Protein AF-A0A5T1TDL4-F1 (afdb_monomer)

Structure (mmCIF, N/CA/C/O backbone):
data_AF-A0A5T1TDL4-F1
#
_entry.id   AF-A0A5T1TDL4-F1
#
loop_
_atom_site.group_PDB
_atom_site.id
_atom_site.type_symbol
_atom_site.label_atom_id
_atom_site.label_alt_id
_atom_site.label_comp_id
_atom_site.label_asym_id
_atom_site.label_entity_id
_atom_site.label_seq_id
_atom_site.pdbx_PDB_ins_code
_atom_site.Cartn_x
_atom_site.Cartn_y
_atom_site.Cartn_z
_atom_site.occupancy
_atom_site.B_iso_or_equiv
_atom_site.auth_seq_id
_atom_site.auth_comp_id
_atom_site.auth_asym_id
_atom_site.auth_atom_id
_atom_site.pdbx_PDB_model_num
ATOM 1 N N . MET A 1 1 ? 60.113 13.006 71.904 1.00 39.12 1 MET A N 1
ATOM 2 C CA . MET A 1 1 ? 59.910 12.171 70.702 1.00 39.12 1 MET A CA 1
ATOM 3 C C . MET A 1 1 ? 58.766 12.810 69.917 1.00 39.12 1 MET A C 1
ATOM 5 O O . MET A 1 1 ? 57.609 12.575 70.233 1.00 39.12 1 MET A O 1
ATOM 9 N N . GLU A 1 2 ? 59.079 13.757 69.028 1.00 38.00 2 GLU A N 1
ATOM 10 C CA . GLU A 1 2 ? 58.080 14.480 68.223 1.00 38.00 2 GLU A CA 1
ATOM 11 C C . GLU A 1 2 ? 57.658 13.639 67.011 1.00 38.00 2 GLU A C 1
ATOM 13 O O . GLU A 1 2 ? 58.503 13.152 66.262 1.00 38.00 2 GLU A O 1
ATOM 18 N N . PHE A 1 3 ? 56.349 13.482 66.802 1.00 41.34 3 PHE A N 1
ATOM 19 C CA . PHE A 1 3 ? 55.787 12.815 65.627 1.00 41.34 3 PHE A CA 1
ATOM 20 C C . PHE A 1 3 ? 55.431 13.848 64.547 1.00 41.34 3 PHE A C 1
ATOM 22 O O . PHE A 1 3 ? 54.505 14.645 64.703 1.00 41.34 3 PHE A O 1
ATOM 29 N N . SER A 1 4 ? 56.165 13.815 63.432 1.00 41.09 4 SER A N 1
ATOM 30 C CA . SER A 1 4 ? 55.949 14.670 62.258 1.00 41.09 4 SER A CA 1
ATOM 31 C C . SER A 1 4 ? 54.692 14.256 61.475 1.00 41.09 4 SER A C 1
ATOM 33 O O . SER A 1 4 ? 54.549 13.107 61.051 1.00 41.09 4 SER A O 1
ATOM 35 N N . LYS A 1 5 ? 53.763 15.201 61.274 1.00 50.50 5 LYS A N 1
ATOM 36 C CA . LYS A 1 5 ? 52.509 15.011 60.524 1.00 50.50 5 LYS A CA 1
ATOM 37 C C . LYS A 1 5 ? 52.767 15.066 59.010 1.00 50.50 5 LYS A C 1
ATOM 39 O O . LYS A 1 5 ? 53.050 16.133 58.469 1.00 50.50 5 LYS A O 1
ATOM 44 N N . LYS A 1 6 ? 52.594 13.947 58.295 1.00 53.59 6 LYS A N 1
ATOM 45 C CA . LYS A 1 6 ? 52.571 13.926 56.817 1.00 53.59 6 LYS A CA 1
ATOM 46 C C . LYS A 1 6 ? 51.264 14.540 56.292 1.00 53.59 6 LYS A C 1
ATOM 48 O O . LYS A 1 6 ? 50.182 14.028 56.567 1.00 53.59 6 LYS A O 1
ATOM 53 N N . LYS A 1 7 ? 51.363 15.631 55.522 1.00 51.38 7 LYS A N 1
ATOM 54 C CA . LYS A 1 7 ? 50.242 16.228 54.770 1.00 51.38 7 LYS A CA 1
ATOM 55 C C . LYS A 1 7 ? 49.871 15.326 53.587 1.00 51.38 7 LYS A C 1
ATOM 57 O O . LYS A 1 7 ? 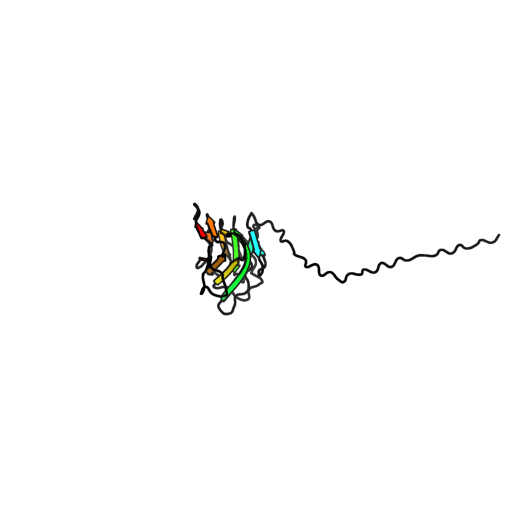50.723 15.017 52.761 1.00 51.38 7 LYS A O 1
ATOM 62 N N . ILE A 1 8 ? 48.600 14.938 53.497 1.00 54.59 8 ILE A N 1
ATOM 63 C CA . ILE A 1 8 ? 48.038 14.191 52.366 1.00 54.59 8 ILE A CA 1
ATOM 64 C C . ILE A 1 8 ? 47.410 15.211 51.412 1.00 54.59 8 ILE A C 1
ATOM 66 O O . ILE A 1 8 ? 46.411 15.841 51.752 1.00 54.59 8 ILE A O 1
ATOM 70 N N . VAL A 1 9 ? 48.005 15.399 50.234 1.00 50.97 9 VAL A N 1
ATOM 71 C CA . VAL A 1 9 ? 47.436 16.225 49.158 1.00 50.97 9 VAL A CA 1
ATOM 72 C C . VAL A 1 9 ? 46.495 15.343 48.337 1.00 50.97 9 VAL A C 1
ATOM 74 O O . VAL A 1 9 ? 46.902 14.284 47.865 1.00 50.97 9 VAL A O 1
ATOM 77 N N . ARG A 1 10 ? 45.230 15.748 48.189 1.00 49.94 10 ARG A N 1
ATOM 78 C CA . ARG A 1 10 ? 44.247 15.069 47.330 1.00 49.94 10 ARG A CA 1
ATOM 79 C C . ARG A 1 10 ? 44.190 15.774 45.976 1.00 49.94 10 ARG A C 1
ATOM 81 O O . ARG A 1 10 ? 43.941 16.974 45.929 1.00 49.94 10 ARG A O 1
ATOM 88 N N . LEU A 1 11 ? 44.414 15.021 44.901 1.00 34.38 11 LEU A N 1
ATOM 89 C CA . LEU A 1 11 ? 44.316 15.482 43.517 1.00 34.38 11 LEU A CA 1
ATOM 90 C C . LEU A 1 11 ? 42.925 15.109 42.975 1.00 34.38 11 LEU A C 1
ATOM 92 O O . LEU A 1 11 ? 42.617 13.928 42.844 1.00 34.38 11 LEU A O 1
ATOM 96 N N . SER A 1 12 ? 42.064 16.093 42.712 1.00 53.84 12 SER A N 1
ATOM 97 C CA . SER A 1 12 ? 40.741 15.874 42.107 1.00 53.84 12 SER A CA 1
ATOM 98 C C . SER A 1 12 ? 40.809 16.045 40.588 1.00 53.84 12 SER A C 1
ATOM 100 O O . SER A 1 12 ? 41.208 17.105 40.106 1.00 53.84 12 SER A O 1
ATOM 102 N N . LEU A 1 13 ? 40.393 15.018 39.843 1.00 37.47 13 LEU A N 1
ATOM 103 C CA . LEU A 1 13 ? 40.289 15.027 38.384 1.00 37.47 13 LEU A CA 1
ATOM 104 C C . LEU A 1 13 ? 38.873 15.487 37.990 1.00 37.47 13 LEU A C 1
ATOM 106 O O . LEU A 1 13 ? 37.913 14.739 38.153 1.00 37.47 13 LEU A O 1
ATOM 110 N N . ASN A 1 14 ? 38.728 16.726 37.514 1.00 47.31 14 ASN A N 1
ATOM 111 C CA . ASN A 1 14 ? 37.460 17.223 36.974 1.00 47.31 14 ASN A CA 1
ATOM 112 C C . ASN A 1 14 ? 37.343 16.797 35.507 1.00 47.31 14 ASN A C 1
ATOM 114 O O . ASN A 1 14 ? 38.083 17.296 34.661 1.00 47.31 14 ASN A O 1
ATOM 118 N N . LEU A 1 15 ? 36.433 15.869 35.207 1.00 39.09 15 LEU A N 1
ATOM 119 C CA . LEU A 1 15 ? 36.143 15.437 33.842 1.00 39.09 15 LEU A CA 1
ATOM 120 C C . LEU A 1 15 ? 34.950 16.235 33.301 1.00 39.09 15 LEU A C 1
ATOM 122 O O . LEU A 1 15 ? 33.794 15.889 33.536 1.00 39.09 15 LEU A O 1
ATOM 126 N N . THR A 1 16 ? 35.230 17.333 32.605 1.00 54.41 16 THR A N 1
ATOM 127 C CA . THR A 1 16 ? 34.202 18.157 31.959 1.00 54.41 16 THR A CA 1
ATOM 128 C C . THR A 1 16 ? 33.802 17.515 30.628 1.00 54.41 16 THR A C 1
ATOM 130 O O . THR A 1 16 ? 34.610 17.426 29.706 1.00 54.41 16 THR A O 1
ATOM 133 N N . LEU A 1 17 ? 32.557 17.044 30.526 1.00 44.81 17 LEU A N 1
ATOM 134 C CA . LEU A 1 17 ? 32.010 16.420 29.320 1.00 44.81 17 LEU A CA 1
ATOM 135 C C . LEU A 1 17 ? 31.689 17.495 28.265 1.00 44.81 17 LEU A C 1
ATOM 137 O O . LEU A 1 17 ? 30.651 18.151 28.323 1.00 44.81 17 LEU A O 1
ATOM 141 N N . LEU A 1 18 ? 32.589 17.686 27.299 1.00 48.72 18 LEU A N 1
ATOM 142 C CA . LEU A 1 18 ? 32.417 18.618 26.179 1.00 48.72 18 LEU A CA 1
ATOM 143 C C . LEU A 1 18 ? 31.560 17.964 25.073 1.00 48.72 18 LEU A C 1
ATOM 145 O O . LEU A 1 18 ? 32.066 17.484 24.065 1.00 48.72 18 LEU A O 1
ATOM 149 N N . GLY A 1 19 ? 30.249 17.876 25.309 1.00 55.91 19 GLY A N 1
ATOM 150 C CA . GLY A 1 19 ? 29.278 17.191 24.443 1.00 55.91 19 GLY A CA 1
ATOM 151 C C . GLY A 1 19 ? 28.555 18.085 23.431 1.00 55.91 19 GLY A C 1
ATOM 152 O O . GLY A 1 19 ? 27.347 17.950 23.266 1.00 55.91 19 GLY A O 1
ATOM 153 N N . ALA A 1 20 ? 29.247 19.013 22.773 1.00 60.12 20 ALA A N 1
ATOM 154 C CA . ALA A 1 20 ? 28.643 19.862 21.747 1.00 60.12 20 ALA A CA 1
ATOM 155 C C . ALA A 1 20 ? 29.599 19.998 20.560 1.00 60.12 20 ALA A C 1
ATOM 157 O O . ALA A 1 20 ? 30.646 20.610 20.733 1.00 60.12 20 ALA A O 1
ATOM 158 N N . LEU A 1 21 ? 29.239 19.409 19.406 1.00 45.53 21 LEU A N 1
ATOM 159 C CA . LEU A 1 21 ? 29.622 19.784 18.019 1.00 45.53 21 LEU A CA 1
ATOM 160 C C . LEU A 1 21 ? 29.623 18.619 17.007 1.00 45.53 21 LEU A C 1
ATOM 162 O O . LEU A 1 21 ? 30.264 18.699 15.966 1.00 45.53 21 LEU A O 1
ATOM 166 N N . PHE A 1 22 ? 28.835 17.570 17.232 1.00 59.31 22 PHE A N 1
ATOM 167 C CA . PHE A 1 22 ? 28.449 16.670 16.145 1.00 59.31 22 PHE A CA 1
ATOM 168 C C . PHE A 1 22 ? 26.949 16.403 16.233 1.00 59.31 22 PHE A C 1
ATOM 170 O O . PHE A 1 22 ? 26.543 15.543 17.016 1.00 59.31 22 PHE A O 1
ATOM 177 N N . PRO A 1 23 ? 26.091 17.099 15.461 1.00 51.94 23 PRO A N 1
ATOM 178 C CA . PRO A 1 23 ? 24.788 16.544 15.141 1.00 51.94 23 PRO A CA 1
ATOM 179 C C . PRO A 1 23 ? 25.050 15.327 14.250 1.00 51.94 23 PRO A C 1
ATOM 181 O O . PRO A 1 23 ? 25.048 15.408 13.025 1.00 51.94 23 PRO A O 1
ATOM 184 N N . CYS A 1 24 ? 25.355 14.192 14.878 1.00 52.41 24 CYS A N 1
ATOM 185 C CA . CYS A 1 24 ? 25.226 12.905 14.229 1.00 52.41 24 CYS A CA 1
ATOM 186 C C . CYS A 1 24 ? 23.738 12.792 13.900 1.00 52.41 24 CYS A C 1
ATOM 188 O O . CYS A 1 24 ? 22.911 12.641 14.799 1.00 52.41 24 CYS A O 1
ATOM 190 N N . VAL A 1 25 ? 23.381 12.986 12.631 1.00 57.00 25 VAL A N 1
ATOM 191 C CA . VAL A 1 25 ? 22.059 12.621 12.130 1.00 57.00 25 VAL A CA 1
ATOM 192 C C . VAL A 1 25 ? 21.913 11.124 12.377 1.00 57.00 25 VAL A C 1
ATOM 194 O O . VAL A 1 25 ? 22.484 10.297 11.670 1.00 57.00 25 VAL A O 1
ATOM 197 N N . LEU A 1 26 ? 21.224 10.782 13.466 1.00 46.00 26 LEU A N 1
ATOM 198 C CA . LEU A 1 26 ? 20.910 9.412 13.829 1.00 46.00 26 LEU A CA 1
ATOM 199 C C . LEU A 1 26 ? 19.910 8.896 12.795 1.00 46.00 26 LEU A C 1
ATOM 201 O O . LEU A 1 26 ? 18.705 9.094 12.931 1.00 46.00 26 LEU A O 1
ATOM 205 N N . PHE A 1 27 ? 20.404 8.243 11.747 1.00 55.12 27 PHE A N 1
ATOM 206 C CA . PHE A 1 27 ? 19.560 7.356 10.964 1.00 55.12 27 PHE A CA 1
ATOM 207 C C . PHE A 1 27 ? 19.177 6.195 11.881 1.00 55.12 27 PHE A C 1
ATOM 209 O O . PHE A 1 27 ? 20.011 5.360 12.230 1.00 55.12 27 PHE A O 1
ATOM 216 N N . SER A 1 28 ? 17.925 6.171 12.333 1.00 56.72 28 SER A N 1
ATOM 217 C CA . SER A 1 28 ? 17.386 4.984 12.985 1.00 56.72 28 SER A CA 1
ATOM 218 C C . SER A 1 28 ? 17.159 3.934 11.902 1.00 56.72 28 SER A C 1
ATOM 220 O O . SER A 1 28 ? 16.368 4.148 10.985 1.00 56.72 28 SER A O 1
ATOM 222 N N . ALA A 1 29 ? 17.887 2.822 11.977 1.00 58.97 29 ALA A N 1
ATOM 223 C CA . ALA A 1 29 ? 17.583 1.662 11.156 1.00 58.97 29 ALA A CA 1
ATOM 224 C C . ALA A 1 29 ? 16.302 1.004 11.689 1.00 58.97 29 ALA A C 1
ATOM 226 O O . ALA A 1 29 ? 16.199 0.710 12.881 1.00 58.97 29 ALA A O 1
ATOM 227 N N . ASP A 1 30 ? 15.329 0.763 10.812 1.00 65.44 30 ASP A N 1
ATOM 228 C CA . ASP A 1 30 ? 14.147 -0.021 11.156 1.00 65.44 30 ASP A CA 1
ATOM 229 C C . ASP A 1 30 ? 14.540 -1.501 11.313 1.00 65.44 30 ASP A C 1
ATOM 231 O O . ASP A 1 30 ? 14.807 -2.183 10.327 1.00 65.44 30 ASP A O 1
ATOM 235 N N . LEU A 1 31 ? 14.604 -1.996 12.555 1.00 63.44 31 LEU A N 1
ATOM 236 C CA . LEU A 1 31 ? 15.005 -3.376 12.878 1.00 63.44 31 LEU A CA 1
ATOM 237 C C . LEU A 1 31 ? 13.839 -4.378 12.886 1.00 63.44 31 LEU A C 1
ATOM 239 O O . LEU A 1 31 ? 14.000 -5.510 13.348 1.00 63.44 31 LEU A O 1
ATOM 243 N N . ARG A 1 32 ? 12.640 -3.989 12.441 1.00 73.75 32 ARG A N 1
ATOM 244 C CA . ARG A 1 32 ? 11.492 -4.904 12.467 1.00 73.75 32 ARG A CA 1
ATOM 245 C C . ARG A 1 32 ? 11.652 -6.029 11.456 1.00 73.75 32 ARG A C 1
ATOM 247 O O . ARG A 1 32 ? 11.973 -5.807 10.293 1.00 73.75 32 ARG A O 1
ATOM 254 N N . GLN A 1 33 ? 11.340 -7.245 11.892 1.00 72.50 33 GLN A N 1
ATOM 255 C CA . GLN A 1 33 ? 11.202 -8.391 11.003 1.00 72.50 33 GLN A CA 1
ATOM 256 C C . GLN A 1 33 ? 9.899 -8.251 10.206 1.00 72.50 33 GLN A C 1
ATOM 258 O O . GLN A 1 33 ? 8.819 -8.296 10.790 1.00 72.50 33 GLN A O 1
ATOM 263 N N . ARG A 1 34 ? 10.010 -8.087 8.885 1.00 79.81 34 ARG A N 1
ATOM 264 C CA . ARG A 1 34 ? 8.893 -7.787 7.970 1.00 79.81 34 ARG A CA 1
ATOM 265 C C . ARG A 1 34 ? 8.447 -8.963 7.094 1.00 79.81 34 ARG A C 1
ATOM 267 O O . ARG A 1 34 ? 7.925 -8.756 6.007 1.00 79.81 34 ARG A O 1
ATOM 274 N N . ASN A 1 35 ? 8.712 -10.200 7.518 1.00 80.44 35 ASN A N 1
ATOM 275 C CA . ASN A 1 35 ? 8.377 -11.428 6.773 1.00 80.44 35 ASN A CA 1
ATOM 276 C C . ASN A 1 35 ? 8.723 -11.367 5.261 1.00 80.44 35 ASN A C 1
ATOM 278 O O . ASN A 1 35 ? 7.977 -11.840 4.416 1.00 80.44 35 ASN A O 1
ATOM 282 N N . GLY A 1 36 ? 9.848 -10.739 4.905 1.00 84.88 36 GLY A N 1
ATOM 283 C CA . GLY A 1 36 ? 10.283 -10.589 3.510 1.00 84.88 36 GLY A CA 1
ATOM 284 C C . GLY A 1 36 ? 9.723 -9.376 2.755 1.00 84.88 36 GLY A C 1
ATOM 285 O O . GLY A 1 36 ? 10.204 -9.099 1.660 1.00 84.88 36 GLY A O 1
ATOM 286 N N . ASN A 1 37 ? 8.781 -8.609 3.318 1.00 91.19 37 ASN A N 1
ATOM 287 C CA . ASN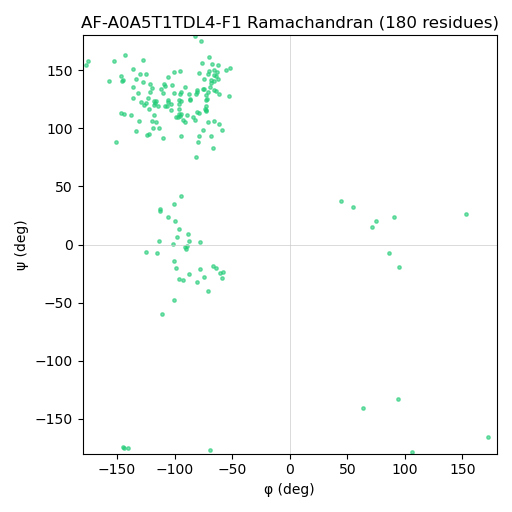 A 1 37 ? 8.42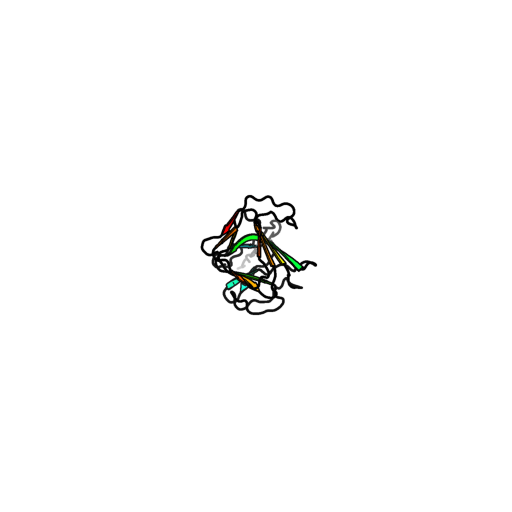6 -7.298 2.771 1.00 91.19 37 ASN A CA 1
ATOM 288 C C . ASN A 1 37 ? 9.628 -6.343 2.856 1.00 91.19 37 ASN A C 1
ATOM 290 O O . ASN A 1 37 ? 10.374 -6.338 3.840 1.00 91.19 37 ASN A O 1
ATOM 294 N N . VAL A 1 38 ? 9.754 -5.466 1.863 1.00 93.38 38 VAL A N 1
ATOM 295 C CA . VAL A 1 38 ? 10.745 -4.383 1.842 1.00 93.38 38 VAL A CA 1
ATOM 296 C C . VAL A 1 38 ? 9.989 -3.065 1.782 1.00 93.38 38 VAL A C 1
ATOM 298 O O . VAL A 1 38 ? 9.476 -2.685 0.734 1.00 93.38 38 VAL A O 1
ATOM 301 N N . ILE A 1 39 ? 9.849 -2.396 2.928 1.00 93.12 39 ILE A N 1
ATOM 302 C CA . ILE A 1 39 ? 9.079 -1.153 3.053 1.00 93.12 39 ILE A CA 1
ATOM 303 C C . ILE A 1 39 ? 9.937 -0.128 3.785 1.00 93.12 39 ILE A C 1
ATOM 305 O O . ILE A 1 39 ? 10.111 -0.205 5.002 1.00 93.12 39 ILE A O 1
ATOM 309 N N . VAL A 1 40 ? 10.442 0.848 3.037 1.00 93.56 40 VAL A N 1
ATOM 310 C CA . VAL A 1 40 ? 11.229 1.967 3.560 1.00 93.56 40 VAL A CA 1
ATOM 311 C C . VAL A 1 40 ? 10.407 3.233 3.362 1.00 93.56 40 VAL A C 1
ATOM 313 O O . VAL A 1 40 ? 10.292 3.756 2.258 1.00 93.56 40 VAL A O 1
ATOM 316 N N . SER A 1 41 ? 9.756 3.683 4.433 1.00 92.44 41 SER A N 1
ATOM 317 C CA . SER A 1 41 ? 8.836 4.827 4.419 1.00 92.44 41 SER A CA 1
ATOM 318 C C . SER A 1 41 ? 9.568 6.133 4.725 1.00 92.44 41 SER A C 1
ATOM 320 O O . SER A 1 41 ? 10.326 6.200 5.690 1.00 92.44 41 SER A O 1
ATOM 322 N N . ARG A 1 42 ? 9.280 7.191 3.953 1.00 90.94 42 ARG A N 1
ATOM 323 C CA . ARG A 1 42 ? 9.777 8.557 4.202 1.00 90.94 42 ARG A CA 1
ATOM 324 C C . ARG A 1 42 ? 8.819 9.409 5.027 1.00 90.94 42 ARG A C 1
ATOM 326 O O . ARG A 1 42 ? 9.250 10.320 5.725 1.00 90.94 42 ARG A O 1
ATOM 333 N N . THR A 1 43 ? 7.514 9.172 4.906 1.00 86.25 43 THR A N 1
ATOM 334 C CA . THR A 1 43 ? 6.494 10.117 5.405 1.00 86.25 43 THR A CA 1
ATOM 335 C C . THR A 1 43 ? 5.488 9.525 6.377 1.00 86.25 43 THR A C 1
ATOM 337 O O . THR A 1 43 ? 4.624 10.255 6.863 1.00 86.25 43 THR A O 1
ATOM 340 N N . THR A 1 44 ? 5.527 8.213 6.591 1.00 86.69 44 THR A N 1
ATOM 341 C CA . THR A 1 44 ? 4.549 7.502 7.419 1.00 86.69 44 THR A CA 1
ATOM 342 C C . THR A 1 44 ? 5.200 6.599 8.438 1.00 86.69 44 THR A C 1
ATOM 344 O O . THR A 1 44 ? 6.219 5.963 8.159 1.00 86.69 44 THR A O 1
ATOM 347 N N . ASP A 1 45 ? 4.545 6.484 9.586 1.00 89.88 45 ASP A N 1
ATOM 348 C CA . ASP A 1 45 ? 4.921 5.509 10.589 1.00 89.88 45 ASP A CA 1
ATOM 349 C C . ASP A 1 45 ? 4.460 4.127 10.155 1.00 89.88 45 ASP A C 1
ATOM 351 O O . ASP A 1 45 ? 3.314 3.902 9.752 1.00 89.88 45 ASP A O 1
ATOM 355 N N . LEU A 1 46 ? 5.369 3.180 10.285 1.00 92.88 46 LEU A N 1
ATOM 356 C CA . LEU A 1 46 ? 5.046 1.775 10.157 1.00 92.88 46 LEU A CA 1
ATOM 357 C C . LEU A 1 46 ? 4.798 1.241 11.574 1.00 92.88 46 LEU A C 1
ATOM 359 O O . LEU A 1 46 ? 5.416 1.717 12.528 1.00 92.88 46 LEU A O 1
ATOM 363 N N . THR A 1 47 ? 3.936 0.248 11.729 1.00 94.38 47 THR A N 1
ATOM 364 C CA . THR A 1 47 ? 3.725 -0.550 12.949 1.00 94.38 47 THR A CA 1
ATOM 365 C C . THR A 1 47 ? 3.517 -2.015 12.554 1.00 94.38 47 THR A C 1
ATOM 367 O O . THR A 1 47 ? 3.662 -2.367 11.385 1.00 94.38 47 THR A O 1
ATOM 370 N N . GLN A 1 48 ? 3.211 -2.886 13.515 1.00 94.69 48 GLN A N 1
ATOM 371 C CA . GLN A 1 48 ? 2.817 -4.270 13.249 1.00 94.69 48 GLN A CA 1
ATOM 372 C C . GLN A 1 48 ? 1.466 -4.555 13.900 1.00 94.69 48 GLN A C 1
ATOM 374 O O . GLN A 1 48 ? 1.142 -3.987 14.945 1.00 94.69 48 GLN A O 1
ATOM 379 N N . SER A 1 49 ? 0.677 -5.409 13.262 1.00 96.06 49 SER A N 1
ATOM 380 C CA . SER A 1 49 ? -0.560 -5.945 13.820 1.00 96.06 49 SER A CA 1
ATOM 381 C C . SER A 1 49 ? -0.268 -7.048 14.846 1.00 96.06 49 SER A C 1
ATOM 383 O O . SER A 1 49 ? 0.873 -7.481 15.026 1.00 96.06 49 SER A O 1
ATOM 385 N N . SER A 1 50 ? -1.309 -7.553 15.513 1.00 94.81 50 SER A N 1
ATOM 386 C CA . SER A 1 50 ? -1.169 -8.619 16.520 1.00 94.81 50 SER A CA 1
ATOM 387 C C . SER A 1 50 ? -0.536 -9.922 16.005 1.00 94.81 50 SER A C 1
ATOM 389 O O . SER A 1 50 ? 0.131 -10.612 16.773 1.00 94.81 50 SER A O 1
ATOM 391 N N . ASN A 1 51 ? -0.697 -10.255 14.719 1.00 93.31 51 ASN A N 1
ATOM 392 C CA . ASN A 1 51 ? -0.060 -11.421 14.091 1.00 93.31 51 ASN A CA 1
ATOM 393 C C . ASN A 1 51 ? 1.255 -11.078 13.358 1.00 93.31 51 ASN A C 1
ATOM 395 O O . ASN A 1 51 ? 1.764 -11.908 12.608 1.00 93.31 51 ASN A O 1
ATOM 399 N N . LYS A 1 52 ? 1.808 -9.879 13.593 1.00 94.00 52 LYS A N 1
ATOM 400 C CA . LYS A 1 52 ? 3.058 -9.362 13.011 1.00 94.00 52 LYS A CA 1
ATOM 401 C C . LYS A 1 52 ? 3.006 -8.999 11.521 1.00 94.00 52 LYS A C 1
ATOM 403 O O . LYS A 1 52 ? 4.062 -8.778 10.932 1.00 94.00 52 LYS A O 1
ATOM 408 N N . THR A 1 53 ? 1.827 -8.876 10.913 1.00 95.94 53 THR A N 1
ATOM 409 C CA . THR A 1 53 ? 1.710 -8.253 9.586 1.00 95.94 53 THR A CA 1
ATOM 410 C C . THR A 1 53 ? 2.087 -6.775 9.661 1.00 95.94 53 THR A C 1
ATOM 412 O O . THR A 1 53 ? 1.750 -6.073 10.618 1.00 95.94 53 THR A O 1
ATOM 415 N N . ASP A 1 54 ? 2.785 -6.289 8.639 1.00 96.50 54 ASP A N 1
ATOM 416 C CA . ASP A 1 54 ? 3.168 -4.887 8.545 1.00 96.50 54 ASP A CA 1
ATOM 417 C C . ASP A 1 54 ? 1.951 -3.976 8.392 1.00 96.50 54 ASP A C 1
ATOM 419 O O . ASP A 1 54 ? 1.084 -4.200 7.547 1.00 96.50 54 ASP A O 1
ATOM 423 N N . VAL A 1 55 ? 1.922 -2.905 9.182 1.00 97.88 55 VAL A N 1
ATOM 424 C CA . VAL A 1 55 ? 0.871 -1.888 9.156 1.00 97.88 55 VAL A CA 1
ATOM 425 C C . VAL A 1 55 ? 1.482 -0.545 8.767 1.00 97.88 55 VAL A C 1
ATOM 427 O O . VAL A 1 55 ? 2.395 -0.052 9.424 1.00 97.88 55 VAL A O 1
ATOM 430 N N . ILE A 1 56 ? 0.960 0.066 7.711 1.00 98.31 56 ILE A N 1
ATOM 431 C CA . ILE A 1 56 ? 1.287 1.416 7.257 1.00 98.31 56 ILE A CA 1
ATOM 432 C C . ILE A 1 56 ? 0.221 2.359 7.805 1.00 98.31 56 ILE A C 1
ATOM 434 O O . ILE A 1 56 ? -0.929 2.349 7.356 1.00 98.31 56 ILE A O 1
ATOM 438 N N . ASN A 1 57 ? 0.600 3.205 8.760 1.00 98.56 57 ASN A N 1
ATOM 439 C CA . ASN A 1 57 ? -0.263 4.275 9.243 1.00 98.56 57 ASN A CA 1
ATOM 440 C C . ASN A 1 57 ? -0.204 5.439 8.252 1.00 98.56 57 ASN A C 1
ATOM 442 O O . ASN A 1 57 ? 0.622 6.343 8.380 1.00 98.56 57 ASN A O 1
ATOM 446 N N . ILE A 1 58 ? -1.086 5.401 7.248 1.00 98.75 58 ILE A N 1
ATOM 447 C CA . ILE A 1 58 ? -1.163 6.411 6.186 1.00 98.75 58 ILE A CA 1
ATOM 448 C C . ILE A 1 58 ? -1.243 7.830 6.758 1.00 98.75 58 ILE A C 1
ATOM 450 O O . ILE A 1 58 ? -1.789 8.042 7.847 1.00 98.75 58 ILE A O 1
ATOM 454 N N . LYS A 1 59 ? -0.749 8.822 6.016 1.00 98.38 59 LYS A N 1
ATOM 455 C CA . LYS A 1 59 ? -0.861 10.227 6.425 1.00 98.38 59 LYS A CA 1
ATOM 456 C C . LYS A 1 59 ? -2.317 10.661 6.522 1.00 98.38 59 LYS A C 1
ATOM 458 O O . LYS A 1 59 ? -3.175 10.171 5.781 1.00 98.38 59 LYS A O 1
ATOM 463 N N . ASN A 1 60 ? -2.569 11.675 7.351 1.00 98.38 60 ASN A N 1
ATOM 464 C CA . ASN A 1 60 ? -3.846 12.376 7.330 1.00 98.38 60 ASN A CA 1
ATOM 465 C C . ASN A 1 60 ? -4.171 12.861 5.903 1.00 98.38 60 ASN A C 1
ATOM 467 O O . ASN A 1 60 ? -3.342 13.557 5.308 1.00 98.38 60 ASN A O 1
ATOM 471 N N . PRO A 1 61 ? -5.359 12.552 5.365 1.00 98.31 61 PRO A N 1
ATOM 472 C CA . PRO A 1 61 ? -5.769 13.025 4.056 1.00 98.31 61 PRO A CA 1
ATOM 473 C C . PRO A 1 61 ? -5.884 14.547 4.009 1.00 98.31 61 PRO A C 1
ATOM 475 O O . PRO A 1 61 ? -6.286 15.183 4.991 1.00 98.31 61 PRO A O 1
ATOM 478 N N . ASN A 1 62 ? -5.603 15.120 2.840 1.00 97.19 62 ASN A N 1
ATOM 479 C CA . ASN A 1 62 ? -5.886 16.523 2.550 1.00 97.19 62 ASN A CA 1
ATOM 480 C C . ASN A 1 62 ? -7.406 16.791 2.439 1.00 97.19 62 ASN A C 1
ATOM 482 O O . ASN A 1 62 ? -8.233 15.899 2.635 1.00 97.19 62 ASN A O 1
ATOM 486 N N . GLN A 1 63 ? -7.783 18.028 2.106 1.00 95.75 63 GLN A N 1
ATOM 487 C CA . GLN A 1 63 ? -9.188 18.451 1.985 1.00 95.75 63 GLN A CA 1
ATOM 488 C C . GLN A 1 63 ? -9.980 17.676 0.915 1.00 95.75 63 GLN A C 1
ATOM 490 O O . GLN A 1 63 ? -11.189 17.524 1.048 1.00 95.75 63 GLN A O 1
ATOM 495 N N . ASN A 1 64 ? -9.301 17.114 -0.089 1.00 95.69 64 ASN A N 1
ATOM 496 C CA . ASN A 1 64 ? -9.914 16.300 -1.143 1.00 95.69 64 ASN A CA 1
ATOM 497 C C . ASN A 1 64 ? -10.024 14.812 -0.753 1.00 95.69 64 ASN A C 1
ATOM 499 O O . ASN A 1 64 ? -10.438 13.978 -1.557 1.00 95.69 64 ASN A O 1
ATOM 503 N N . GLY A 1 65 ? -9.632 14.444 0.472 1.00 97.50 65 GLY A N 1
ATOM 504 C CA . GLY A 1 65 ? -9.634 13.059 0.943 1.00 97.50 65 GLY A CA 1
ATOM 505 C C . GLY A 1 65 ? -8.497 12.208 0.371 1.00 97.50 65 GLY A C 1
ATOM 506 O O . GLY A 1 65 ? -8.600 10.979 0.388 1.00 97.50 65 GLY A O 1
ATOM 507 N N . VAL A 1 66 ? -7.422 12.833 -0.121 1.00 98.00 66 VAL A N 1
ATOM 508 C CA . VAL A 1 66 ? -6.236 12.141 -0.642 1.00 98.00 66 VAL A CA 1
ATOM 509 C C . VAL A 1 66 ? -5.169 12.055 0.445 1.00 98.00 66 VAL A C 1
ATOM 511 O O . VAL A 1 66 ? -4.713 13.078 0.957 1.00 98.00 66 VAL A O 1
ATOM 514 N N . SER A 1 67 ? -4.767 10.834 0.791 1.00 98.19 67 SER A N 1
ATOM 515 C CA . SER A 1 67 ? -3.595 10.557 1.622 1.00 98.19 67 SER A CA 1
ATOM 516 C C . SER A 1 67 ? -2.413 10.245 0.711 1.00 98.19 67 SER A C 1
ATOM 518 O O . SER A 1 67 ? -2.470 9.280 -0.044 1.00 98.19 67 SER A O 1
ATOM 520 N N . HIS A 1 68 ? -1.366 11.067 0.744 1.00 97.12 68 HIS A N 1
ATOM 521 C CA . HIS A 1 68 ? -0.165 10.883 -0.075 1.00 97.12 68 HIS A CA 1
ATOM 522 C C . HIS A 1 68 ? 0.994 10.430 0.804 1.00 97.12 68 HIS A C 1
ATOM 524 O O . HIS A 1 68 ? 1.383 11.126 1.741 1.00 97.12 68 HIS A O 1
ATOM 530 N N . ASN A 1 69 ? 1.513 9.246 0.507 1.00 97.56 69 ASN A N 1
ATOM 531 C CA . ASN A 1 69 ? 2.542 8.550 1.261 1.00 97.56 69 ASN A CA 1
ATOM 532 C C . ASN A 1 69 ? 3.730 8.310 0.333 1.00 97.56 69 ASN A C 1
ATOM 534 O O . ASN A 1 69 ? 3.537 7.955 -0.829 1.00 97.56 69 ASN A O 1
ATOM 538 N N . GLN A 1 70 ? 4.942 8.515 0.840 1.00 96.25 70 GLN A N 1
ATOM 539 C CA . GLN A 1 70 ? 6.170 8.393 0.066 1.00 96.25 70 GLN A CA 1
ATOM 540 C C . GLN A 1 70 ? 7.072 7.311 0.657 1.00 96.25 70 GLN A C 1
ATOM 542 O O . GLN A 1 70 ? 7.291 7.263 1.873 1.00 96.25 70 GLN A O 1
ATOM 547 N N . PHE A 1 71 ? 7.613 6.478 -0.222 1.00 96.75 71 PHE A N 1
ATOM 548 C CA . PHE A 1 71 ? 8.478 5.351 0.093 1.00 96.75 71 PHE A CA 1
ATOM 549 C C . PHE A 1 71 ? 9.762 5.441 -0.730 1.00 96.75 71 PHE A C 1
ATOM 551 O O . PHE A 1 71 ? 9.726 5.780 -1.911 1.00 96.75 71 PHE A O 1
ATOM 558 N N . ASP A 1 72 ? 10.891 5.111 -0.114 1.00 95.56 72 ASP A N 1
ATOM 559 C CA . ASP A 1 72 ? 12.142 4.879 -0.838 1.00 95.56 72 ASP A CA 1
ATOM 560 C C . ASP A 1 72 ? 12.171 3.483 -1.448 1.00 95.56 72 ASP A C 1
ATOM 562 O O . ASP A 1 72 ? 12.706 3.311 -2.534 1.00 95.56 72 ASP A O 1
ATOM 566 N N . GLU A 1 73 ? 11.536 2.510 -0.793 1.00 95.56 73 GLU A N 1
ATOM 567 C CA . GLU A 1 73 ? 11.340 1.156 -1.304 1.00 95.56 73 GLU A CA 1
ATOM 568 C C . GLU A 1 73 ? 9.984 0.617 -0.851 1.00 95.56 73 GLU A C 1
ATOM 570 O O . GLU A 1 73 ? 9.548 0.856 0.279 1.00 95.56 73 GLU A O 1
ATOM 575 N N . PHE A 1 74 ? 9.316 -0.116 -1.740 1.00 97.31 74 PHE A N 1
ATOM 576 C CA . PHE A 1 74 ? 8.050 -0.776 -1.447 1.00 97.31 74 PHE A CA 1
ATOM 577 C C . PHE A 1 74 ? 7.955 -2.088 -2.226 1.00 97.31 74 PHE A C 1
ATOM 579 O O . PHE A 1 74 ? 7.888 -2.085 -3.456 1.00 97.31 74 PHE A O 1
ATOM 586 N N . SER A 1 75 ? 7.959 -3.208 -1.514 1.00 97.31 75 SER A N 1
ATOM 587 C CA . SER A 1 75 ? 7.668 -4.547 -2.021 1.00 97.31 75 SER A CA 1
ATOM 588 C C . SER A 1 75 ? 6.957 -5.367 -0.946 1.00 97.31 75 SER A C 1
ATOM 590 O O . SER A 1 75 ? 7.294 -5.288 0.237 1.00 97.31 75 SER A O 1
ATOM 592 N N . VAL A 1 76 ? 5.978 -6.159 -1.372 1.00 97.19 76 VAL A N 1
ATOM 593 C CA . VAL A 1 76 ? 5.116 -6.992 -0.531 1.00 97.19 76 VAL A CA 1
ATOM 594 C C . VAL A 1 76 ? 5.358 -8.448 -0.896 1.00 97.19 76 VAL A C 1
ATOM 596 O O . VAL A 1 76 ? 5.157 -8.831 -2.047 1.00 97.19 76 VAL A O 1
ATOM 599 N N . GLN A 1 77 ? 5.769 -9.251 0.081 1.00 94.44 77 GLN A N 1
ATOM 600 C CA . GLN A 1 77 ? 5.993 -10.682 -0.089 1.00 94.44 77 GLN A CA 1
ATOM 601 C C . GLN A 1 77 ? 4.819 -11.510 0.444 1.00 94.44 77 GLN A C 1
ATOM 603 O O . GLN A 1 77 ? 4.322 -12.365 -0.280 1.00 94.44 77 GLN A O 1
ATOM 608 N N . AS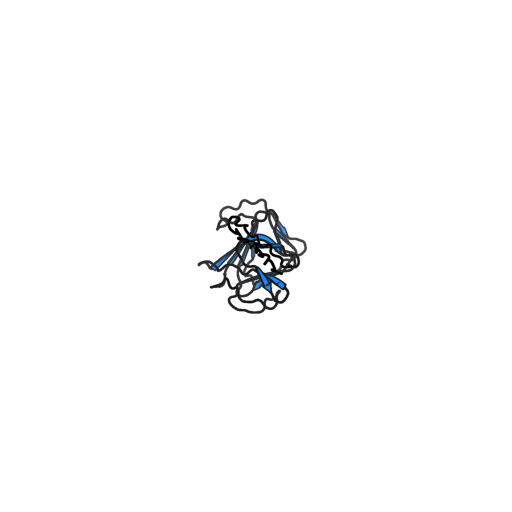P A 1 78 ? 4.349 -11.217 1.659 1.00 89.88 78 ASP A N 1
ATOM 609 C CA . ASP A 1 78 ? 3.260 -11.967 2.307 1.00 89.88 78 ASP A CA 1
ATOM 610 C C . ASP A 1 78 ? 1.987 -11.123 2.409 1.00 89.88 78 ASP A C 1
ATOM 612 O O . ASP A 1 78 ? 0.935 -11.459 1.859 1.00 89.88 78 ASP A O 1
ATOM 616 N N . GLY A 1 79 ? 2.082 -9.986 3.099 1.00 96.12 79 GLY A N 1
ATOM 617 C CA . GLY A 1 79 ? 0.973 -9.056 3.202 1.00 96.12 79 GLY A CA 1
ATOM 618 C C . GLY A 1 79 ? 1.300 -7.761 3.931 1.00 96.12 79 GLY A C 1
ATOM 619 O O . GLY A 1 79 ? 2.255 -7.682 4.707 1.00 96.12 79 GLY A O 1
ATOM 620 N N . VAL A 1 80 ? 0.498 -6.735 3.665 1.00 98.12 80 VAL A N 1
ATOM 621 C CA . VAL A 1 80 ? 0.623 -5.396 4.245 1.00 98.12 80 VAL A CA 1
ATOM 622 C C . VAL A 1 80 ? -0.748 -4.758 4.440 1.00 98.12 80 VAL A C 1
ATOM 624 O O . VAL A 1 80 ? -1.662 -4.938 3.633 1.00 98.12 80 VAL A O 1
ATOM 627 N N . ILE A 1 81 ? -0.886 -3.983 5.512 1.00 98.69 81 ILE A N 1
ATOM 628 C CA . ILE A 1 81 ? -2.129 -3.315 5.891 1.00 98.69 81 ILE A CA 1
ATOM 629 C C . ILE A 1 81 ? -1.943 -1.803 5.798 1.00 98.69 81 ILE A C 1
ATOM 631 O O . ILE A 1 81 ? -1.158 -1.219 6.536 1.00 98.69 81 ILE A O 1
ATOM 635 N N . PHE A 1 82 ? -2.721 -1.141 4.954 1.00 98.75 82 PHE A N 1
ATOM 636 C CA . PHE A 1 82 ? -2.915 0.303 4.971 1.00 98.75 82 PHE A CA 1
ATOM 637 C C . PHE A 1 82 ? -3.974 0.653 6.018 1.00 98.75 82 PHE A C 1
ATOM 639 O O . PHE A 1 82 ? -5.164 0.404 5.828 1.00 98.75 82 PHE A O 1
ATOM 646 N N . ASN A 1 83 ? -3.555 1.235 7.141 1.00 98.81 83 ASN A N 1
ATOM 647 C CA . ASN A 1 83 ? -4.456 1.588 8.232 1.00 98.81 83 ASN A CA 1
ATOM 648 C C . ASN A 1 83 ? -5.206 2.889 7.920 1.00 98.81 83 ASN A C 1
ATOM 650 O O . ASN A 1 83 ? -4.729 3.984 8.209 1.00 98.81 83 ASN A O 1
ATOM 654 N N . ASN A 1 84 ? -6.397 2.775 7.338 1.00 98.81 84 ASN A N 1
ATOM 655 C CA . ASN A 1 84 ? -7.323 3.879 7.098 1.00 98.81 84 ASN A CA 1
ATOM 656 C C . ASN A 1 84 ? -8.444 3.906 8.152 1.00 98.81 84 ASN A C 1
ATOM 658 O O . ASN A 1 84 ? -9.596 4.201 7.823 1.00 98.81 84 ASN A O 1
ATOM 662 N N . SER A 1 85 ? -8.154 3.546 9.408 1.00 98.75 85 SER A N 1
ATOM 663 C CA . SER A 1 85 ? -9.158 3.452 10.472 1.00 98.75 85 SER A CA 1
AT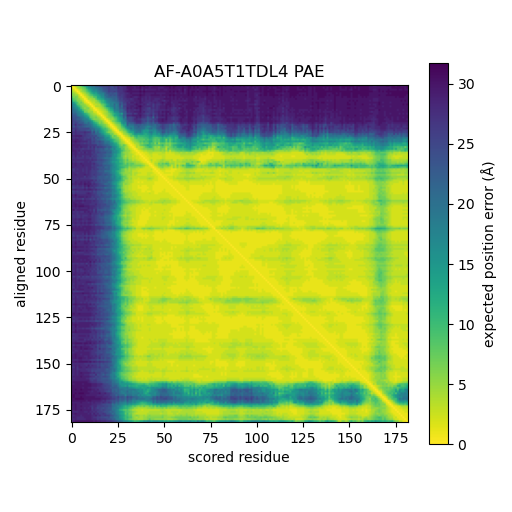OM 664 C C . SER A 1 85 ? -9.026 4.556 11.525 1.00 98.75 85 SER A C 1
ATOM 666 O O . SER A 1 85 ? -7.934 4.864 11.994 1.00 98.75 85 SER A O 1
ATOM 668 N N . LEU A 1 86 ? -10.170 5.106 11.951 1.00 98.62 86 LEU A N 1
ATOM 669 C CA . LEU A 1 86 ? -10.281 6.020 13.103 1.00 98.62 86 LEU A CA 1
ATOM 670 C C . LEU A 1 86 ? -10.560 5.275 14.422 1.00 98.62 86 LEU A C 1
ATOM 672 O O . LEU A 1 86 ? -10.682 5.901 15.475 1.00 98.62 86 LEU A O 1
ATOM 676 N N . LYS A 1 87 ? -10.705 3.947 14.364 1.00 98.50 87 LYS A N 1
ATOM 677 C CA . LYS A 1 87 ? -11.046 3.078 15.496 1.00 98.50 87 LYS A CA 1
ATOM 678 C C . LYS A 1 87 ? -10.169 1.829 15.488 1.00 98.50 87 LYS A C 1
ATOM 680 O O . LYS A 1 87 ? -9.761 1.367 14.423 1.00 98.50 87 LYS A O 1
ATOM 685 N N . ASP A 1 88 ? -9.921 1.282 16.666 1.00 98.50 88 ASP A N 1
ATOM 686 C CA . ASP A 1 88 ? -9.265 -0.015 16.812 1.00 98.50 88 ASP A CA 1
ATOM 687 C C . ASP A 1 88 ? -10.186 -1.127 16.283 1.00 98.50 88 ASP A C 1
ATOM 689 O O . ASP A 1 88 ? -11.412 -0.975 16.266 1.00 98.50 88 ASP A O 1
ATOM 693 N N . GLY A 1 89 ? -9.615 -2.254 15.864 1.00 98.38 89 GLY A N 1
ATOM 694 C CA . GLY A 1 89 ? -10.404 -3.397 15.411 1.00 98.38 89 GLY A CA 1
ATOM 695 C C . GLY A 1 89 ? -9.562 -4.504 14.798 1.00 98.38 89 GLY A C 1
ATOM 696 O O . GLY A 1 89 ? -8.344 -4.526 14.941 1.00 98.38 89 GLY A O 1
ATOM 697 N N . ASN A 1 90 ? -10.223 -5.430 14.108 1.00 98.31 90 ASN A N 1
ATOM 698 C CA . ASN A 1 90 ? -9.566 -6.566 13.476 1.00 98.31 90 ASN A CA 1
ATOM 699 C C . ASN A 1 90 ? -9.496 -6.373 11.960 1.00 98.31 90 ASN A C 1
ATOM 701 O O . ASN A 1 90 ? -10.518 -6.219 11.295 1.00 98.31 90 ASN A O 1
ATOM 705 N N . SER A 1 91 ? -8.276 -6.404 11.442 1.00 98.38 91 SER A N 1
ATOM 706 C CA . SER A 1 91 ? -7.974 -6.580 10.022 1.00 98.38 91 SER A CA 1
ATOM 707 C C . SER A 1 91 ? -8.162 -8.040 9.603 1.00 98.38 91 SER A C 1
ATOM 709 O O . SER A 1 91 ? -8.081 -8.950 10.437 1.00 98.38 91 SER A O 1
ATOM 711 N N . GLN A 1 92 ? -8.401 -8.267 8.314 1.00 98.12 92 GLN A N 1
ATOM 712 C CA . GLN A 1 92 ? -8.588 -9.603 7.748 1.00 98.12 92 GLN A CA 1
ATOM 713 C C . GLN A 1 92 ? -7.281 -10.399 7.724 1.00 98.12 92 GLN A C 1
ATOM 715 O O . GLN A 1 92 ? -7.292 -11.588 8.033 1.00 98.12 92 GLN A O 1
ATOM 720 N N . ILE A 1 93 ? -6.159 -9.749 7.398 1.00 97.38 93 ILE A N 1
ATOM 721 C CA . ILE A 1 93 ? -4.858 -10.422 7.259 1.00 97.38 93 ILE A CA 1
ATOM 722 C C . ILE A 1 93 ? -3.952 -10.254 8.478 1.00 97.38 93 ILE A C 1
ATOM 724 O O . ILE A 1 93 ? -2.956 -10.962 8.578 1.00 97.38 93 ILE A O 1
ATOM 728 N N . GLY A 1 94 ? -4.268 -9.328 9.392 1.00 96.44 94 GLY A N 1
ATOM 729 C CA . GLY A 1 94 ? -3.389 -8.929 10.498 1.00 96.44 94 GLY A CA 1
ATOM 730 C C . GLY A 1 94 ? -3.891 -9.234 11.915 1.00 96.44 94 GLY A C 1
ATOM 731 O O . GLY A 1 94 ? -3.185 -8.997 12.902 1.00 96.44 94 GLY A O 1
ATOM 732 N N . GLY A 1 95 ? -5.137 -9.690 12.064 1.00 97.69 95 GLY A N 1
ATOM 733 C CA . GLY A 1 95 ? -5.796 -9.708 13.371 1.00 97.69 95 GLY A CA 1
ATOM 734 C C . GLY A 1 95 ? -5.981 -8.288 13.920 1.00 97.69 95 GLY A C 1
ATOM 735 O O . GLY A 1 95 ? -6.301 -7.370 13.165 1.00 97.69 95 GLY A O 1
ATOM 736 N N . TRP A 1 96 ? -5.791 -8.091 15.226 1.00 98.25 96 TRP A N 1
ATOM 737 C CA . TRP A 1 96 ? -5.988 -6.791 15.873 1.00 98.25 96 TRP A CA 1
ATOM 738 C C . TRP A 1 96 ? -5.006 -5.722 15.363 1.00 98.25 96 TRP A C 1
ATOM 740 O O . TRP A 1 96 ? -3.793 -5.948 15.298 1.00 98.25 96 TRP A O 1
ATOM 750 N N . VAL A 1 97 ? -5.553 -4.551 15.031 1.00 98.62 97 VAL A N 1
ATOM 751 C CA . VAL A 1 97 ? -4.869 -3.341 14.564 1.00 98.62 97 VAL A CA 1
ATOM 752 C C . VAL A 1 97 ? -5.482 -2.136 15.286 1.00 98.62 97 VAL A C 1
ATOM 754 O O . VAL A 1 97 ? -6.698 -1.931 15.270 1.00 98.62 97 VAL A O 1
ATOM 757 N N . GLY A 1 98 ? -4.639 -1.326 15.928 1.00 98.25 98 GLY A N 1
ATOM 758 C CA . GLY A 1 98 ? -5.070 -0.074 16.554 1.00 98.25 98 GLY A CA 1
ATOM 759 C C . GLY A 1 98 ? -5.457 0.981 15.515 1.00 98.25 98 GLY A C 1
ATOM 760 O O . GLY A 1 98 ? -5.058 0.903 14.352 1.00 98.25 98 GLY A O 1
ATOM 761 N N . LYS A 1 99 ? -6.216 2.000 15.919 1.00 98.31 99 LYS A N 1
ATOM 762 C CA . LYS A 1 99 ? -6.543 3.149 15.067 1.00 98.31 99 LYS A CA 1
ATOM 763 C C . LYS A 1 99 ? -5.272 3.810 14.542 1.00 98.31 99 LYS A C 1
ATOM 765 O O . LYS A 1 99 ? -4.250 3.844 15.228 1.00 98.31 99 LYS A O 1
ATOM 770 N N . ASN A 1 100 ? -5.354 4.404 13.360 1.00 98.62 100 ASN A N 1
ATOM 771 C CA . ASN A 1 100 ? -4.232 5.153 12.821 1.00 98.62 100 ASN A CA 1
ATOM 772 C C . ASN A 1 100 ? -4.083 6.491 13.581 1.00 98.62 100 ASN A C 1
ATOM 774 O O . ASN A 1 100 ? -4.983 7.335 13.494 1.00 98.62 100 ASN A O 1
ATOM 778 N N . PRO A 1 101 ? -2.962 6.725 14.294 1.00 98.06 101 PRO A N 1
ATOM 779 C CA . PRO A 1 101 ? -2.757 7.946 15.075 1.00 98.06 101 PRO A CA 1
ATOM 780 C C . PRO A 1 101 ? -2.630 9.211 14.212 1.00 98.06 101 PRO A C 1
ATOM 782 O O . PRO A 1 101 ? -2.836 10.315 14.713 1.00 98.06 101 PRO A O 1
ATOM 785 N N . ASN A 1 102 ? -2.335 9.065 12.918 1.00 98.12 102 ASN A N 1
ATOM 786 C CA . ASN A 1 102 ? -2.173 10.180 11.992 1.00 98.12 102 ASN A CA 1
ATOM 787 C C . ASN A 1 102 ? -3.517 10.760 11.536 1.00 98.12 102 ASN A C 1
ATOM 789 O O . ASN A 1 102 ? -3.557 11.895 11.065 1.00 98.12 102 ASN A O 1
ATOM 793 N N . LEU A 1 103 ? -4.618 10.007 11.634 1.00 98.44 103 LEU A N 1
ATOM 794 C CA . LEU A 1 103 ? -5.885 10.376 11.007 1.00 98.44 103 LEU A CA 1
ATOM 795 C C . LEU A 1 103 ? -6.759 11.267 11.894 1.00 98.44 103 LEU A C 1
ATOM 797 O O . LEU A 1 103 ? -7.109 10.927 13.020 1.00 98.44 103 LEU A O 1
ATOM 801 N N . LYS A 1 104 ? -7.214 12.373 11.308 1.00 98.06 104 LYS A N 1
ATOM 802 C CA . LYS A 1 104 ? -8.357 13.180 11.769 1.00 98.06 104 LYS A CA 1
ATOM 803 C C . LYS A 1 104 ? -9.631 12.849 10.984 1.00 98.06 104 LYS A C 1
ATOM 805 O O . LYS A 1 104 ? -10.734 13.128 11.437 1.00 98.06 104 LYS A O 1
ATOM 810 N N . GLN A 1 105 ? -9.462 12.259 9.802 1.00 98.31 105 GLN A N 1
ATOM 811 C CA . GLN A 1 105 ? -10.504 11.802 8.887 1.00 98.31 105 GLN A CA 1
ATOM 812 C C . GLN A 1 105 ? -9.964 10.643 8.039 1.00 98.31 105 GLN A C 1
ATOM 814 O O . GLN A 1 105 ? -8.752 10.510 7.874 1.00 98.31 105 GLN A O 1
ATOM 819 N N . ASN A 1 106 ? -10.844 9.814 7.481 1.00 98.69 106 ASN A N 1
ATOM 820 C CA . ASN A 1 106 ? -10.433 8.717 6.603 1.00 98.69 106 ASN A CA 1
ATOM 821 C C . ASN A 1 106 ? -10.109 9.202 5.182 1.00 98.69 106 ASN A C 1
ATOM 823 O O . ASN A 1 106 ? -10.765 10.104 4.659 1.00 98.69 106 ASN A O 1
ATOM 827 N N . ALA A 1 107 ? -9.159 8.541 4.527 1.00 98.69 107 ALA A N 1
ATOM 828 C CA . ALA A 1 107 ? -8.860 8.727 3.112 1.00 98.69 107 ALA A CA 1
ATOM 829 C C . ALA A 1 107 ? -9.971 8.142 2.229 1.00 98.69 107 ALA A C 1
ATOM 831 O O . ALA A 1 107 ? -10.556 7.107 2.557 1.00 98.69 107 ALA A O 1
ATOM 832 N N . ASN A 1 108 ? -10.219 8.777 1.085 1.00 98.62 108 ASN A N 1
ATOM 833 C CA . ASN A 1 108 ? -10.967 8.197 -0.034 1.00 98.62 108 ASN A CA 1
ATOM 834 C C . ASN A 1 108 ? -10.015 7.604 -1.084 1.00 98.62 108 ASN A C 1
ATOM 836 O O . ASN A 1 108 ? -10.361 6.621 -1.738 1.00 98.62 108 ASN A O 1
ATOM 840 N N . THR A 1 109 ? -8.815 8.177 -1.203 1.00 98.56 109 THR A N 1
ATOM 841 C CA . THR A 1 109 ? -7.739 7.716 -2.084 1.00 98.56 109 THR A CA 1
ATOM 842 C C . THR A 1 109 ? -6.420 7.755 -1.323 1.00 98.56 109 THR A C 1
ATOM 844 O O . THR A 1 109 ? -6.127 8.728 -0.627 1.00 98.56 109 THR A O 1
ATOM 847 N N . ILE A 1 110 ? -5.628 6.699 -1.461 1.00 98.56 110 ILE A N 1
ATOM 848 C CA . ILE A 1 110 ? -4.313 6.545 -0.847 1.00 98.56 110 ILE A CA 1
ATOM 849 C C . ILE A 1 110 ? -3.305 6.424 -1.988 1.00 98.56 110 ILE A C 1
ATOM 851 O O . ILE A 1 110 ? -3.320 5.449 -2.736 1.00 98.56 110 ILE A O 1
ATOM 855 N N . ILE A 1 111 ? -2.468 7.444 -2.136 1.00 97.88 111 ILE A N 1
ATOM 856 C CA . ILE A 1 111 ? -1.371 7.486 -3.099 1.00 97.88 111 ILE A CA 1
ATOM 857 C C . ILE A 1 111 ? -0.103 7.029 -2.386 1.00 97.88 111 ILE A C 1
ATOM 859 O O . ILE A 1 111 ? 0.215 7.520 -1.301 1.00 97.88 111 ILE A O 1
ATOM 863 N N . ASN A 1 112 ? 0.610 6.108 -3.017 1.00 97.31 112 ASN A N 1
ATOM 864 C CA . ASN A 1 112 ? 1.857 5.518 -2.568 1.00 97.31 112 ASN A CA 1
ATOM 865 C C . ASN A 1 112 ? 2.914 5.780 -3.642 1.00 97.31 112 ASN A C 1
ATOM 867 O O . ASN A 1 112 ? 3.009 5.057 -4.634 1.00 97.31 112 ASN A O 1
ATOM 871 N N . GLU A 1 113 ? 3.668 6.856 -3.452 1.00 95.62 113 GLU A N 1
ATOM 872 C CA . GLU A 1 113 ? 4.756 7.261 -4.334 1.00 95.62 113 GLU A CA 1
ATOM 873 C C . GLU A 1 113 ? 6.044 6.554 -3.925 1.00 95.62 113 GLU A C 1
ATOM 875 O O . GLU A 1 113 ? 6.453 6.630 -2.767 1.00 95.62 113 GLU A O 1
ATOM 880 N N . ILE A 1 114 ? 6.680 5.863 -4.865 1.00 96.12 114 ILE A N 1
ATOM 881 C CA . ILE A 1 114 ? 7.835 5.009 -4.607 1.00 96.12 114 ILE A CA 1
ATOM 882 C C . ILE A 1 114 ? 9.001 5.503 -5.460 1.00 96.12 114 ILE A C 1
ATOM 884 O O . ILE A 1 114 ? 8.946 5.471 -6.688 1.00 96.12 114 ILE A O 1
ATOM 888 N N . SER A 1 115 ? 10.064 5.956 -4.797 1.00 93.31 115 SER A N 1
ATOM 889 C CA . SER A 1 115 ? 11.271 6.516 -5.421 1.00 93.31 115 SER A CA 1
ATOM 890 C C . SER A 1 115 ? 12.436 5.520 -5.508 1.00 93.31 115 SER A C 1
ATOM 892 O O . SER A 1 115 ? 13.592 5.924 -5.647 1.00 93.31 115 SER A O 1
ATOM 894 N N . SER A 1 116 ? 12.153 4.217 -5.423 1.00 91.56 116 SER A N 1
ATOM 895 C CA . SER A 1 116 ? 13.163 3.156 -5.508 1.00 91.56 116 SER A CA 1
ATOM 896 C C . SER A 1 116 ? 13.807 3.106 -6.881 1.00 91.56 116 SER A C 1
ATOM 898 O O . SER A 1 116 ? 13.122 3.319 -7.870 1.00 91.56 116 SER A O 1
ATOM 900 N N . LYS A 1 117 ? 15.072 2.684 -6.967 1.00 91.62 117 LYS A N 1
ATOM 901 C CA . LYS A 1 117 ? 15.763 2.407 -8.245 1.00 91.62 117 LYS A CA 1
ATOM 902 C C . LYS A 1 117 ? 15.391 1.058 -8.882 1.00 91.62 117 LYS A C 1
ATOM 904 O O . LYS A 1 117 ? 16.004 0.667 -9.868 1.00 91.62 117 LYS A O 1
ATOM 909 N N . GLN A 1 118 ? 14.476 0.311 -8.273 1.00 93.50 118 GLN A N 1
ATOM 910 C CA . GLN A 1 118 ? 14.089 -1.045 -8.663 1.00 93.50 118 GLN A CA 1
ATOM 911 C C . GLN A 1 118 ? 12.571 -1.127 -8.833 1.00 93.50 118 GLN A C 1
ATOM 913 O O . GLN A 1 118 ? 11.838 -0.306 -8.282 1.00 93.50 118 GLN A O 1
ATOM 918 N N . ALA A 1 119 ? 12.096 -2.119 -9.583 1.00 95.31 119 ALA A N 1
ATOM 919 C CA . ALA A 1 119 ? 10.668 -2.399 -9.663 1.00 95.31 119 ALA A CA 1
ATOM 920 C C . ALA A 1 119 ? 10.125 -2.874 -8.303 1.00 95.31 119 ALA A C 1
ATOM 922 O O . ALA A 1 119 ? 10.806 -3.582 -7.559 1.00 95.31 119 ALA A O 1
ATOM 923 N N . SER A 1 120 ? 8.879 -2.519 -8.001 1.00 97.75 120 SER A N 1
ATOM 924 C CA . SER A 1 120 ? 8.171 -3.007 -6.815 1.00 97.75 120 SER A CA 1
ATOM 925 C C . SER A 1 120 ? 7.611 -4.406 -7.055 1.00 97.75 120 SER A C 1
ATOM 927 O O . SER A 1 120 ? 6.916 -4.624 -8.045 1.00 97.75 120 SER A O 1
ATOM 929 N N . ASN A 1 121 ? 7.849 -5.339 -6.134 1.00 97.75 121 ASN A N 1
ATOM 930 C CA . ASN A 1 121 ? 7.227 -6.665 -6.174 1.00 97.75 121 ASN A CA 1
ATOM 931 C C . ASN A 1 121 ? 5.971 -6.678 -5.299 1.00 97.75 121 ASN A C 1
ATOM 933 O O . ASN A 1 121 ? 6.035 -6.272 -4.142 1.00 97.75 121 ASN A O 1
ATOM 937 N N . ILE A 1 122 ? 4.838 -7.137 -5.824 1.00 97.88 122 ILE A N 1
ATOM 938 C CA . ILE A 1 122 ? 3.585 -7.286 -5.075 1.00 97.88 122 ILE A CA 1
ATOM 939 C C . ILE A 1 122 ? 3.130 -8.740 -5.212 1.00 97.88 122 ILE A C 1
ATOM 941 O O . ILE A 1 122 ? 2.471 -9.112 -6.179 1.00 97.88 122 ILE A O 1
ATOM 945 N N . ASN A 1 123 ? 3.514 -9.560 -4.237 1.00 96.88 123 ASN A N 1
ATOM 946 C CA . ASN A 1 123 ? 3.326 -11.014 -4.253 1.00 96.88 123 ASN A CA 1
ATOM 947 C C . ASN A 1 123 ? 2.337 -11.511 -3.185 1.00 96.88 123 ASN A C 1
ATOM 949 O O . ASN A 1 123 ? 2.156 -12.715 -3.022 1.00 96.88 123 ASN A O 1
ATOM 953 N N . GLY A 1 124 ? 1.731 -10.589 -2.436 1.00 96.12 124 GLY A N 1
ATOM 954 C CA . GLY A 1 124 ? 0.928 -10.895 -1.260 1.00 96.12 124 GLY A CA 1
ATOM 955 C C . GLY A 1 124 ? -0.275 -9.973 -1.090 1.00 96.12 124 GLY A C 1
ATOM 956 O O . GLY A 1 124 ? -0.577 -9.130 -1.941 1.00 96.12 124 GLY A O 1
ATOM 957 N N . ALA A 1 125 ? -0.980 -10.137 0.027 1.00 97.69 125 ALA A N 1
ATOM 958 C CA . ALA A 1 125 ? -2.210 -9.402 0.287 1.00 97.69 125 ALA A CA 1
ATOM 959 C C . ALA A 1 125 ? -1.945 -7.934 0.664 1.00 97.69 125 ALA A C 1
ATOM 961 O O . ALA A 1 125 ? -1.126 -7.627 1.524 1.00 97.69 125 ALA A O 1
ATOM 962 N N . VAL A 1 126 ? -2.692 -7.014 0.069 1.00 98.62 126 VAL A N 1
ATOM 963 C CA . VAL A 1 126 ? -2.700 -5.591 0.401 1.00 98.62 126 VAL A CA 1
ATOM 964 C C . VAL A 1 126 ? -4.089 -5.239 0.921 1.00 98.62 126 VAL A C 1
ATOM 966 O O . VAL A 1 126 ? -5.049 -5.155 0.156 1.00 98.62 126 VAL A O 1
ATOM 969 N N . GLU A 1 127 ? -4.214 -5.038 2.229 1.00 98.75 127 GLU A N 1
ATOM 970 C CA . GLU A 1 127 ? -5.488 -4.714 2.878 1.00 98.75 127 GLU A CA 1
ATOM 971 C C . GLU A 1 127 ? -5.586 -3.223 3.200 1.00 98.75 127 GLU A C 1
ATOM 973 O O . GLU A 1 127 ? -4.652 -2.642 3.742 1.00 98.75 127 GLU A O 1
ATOM 978 N N . VAL A 1 12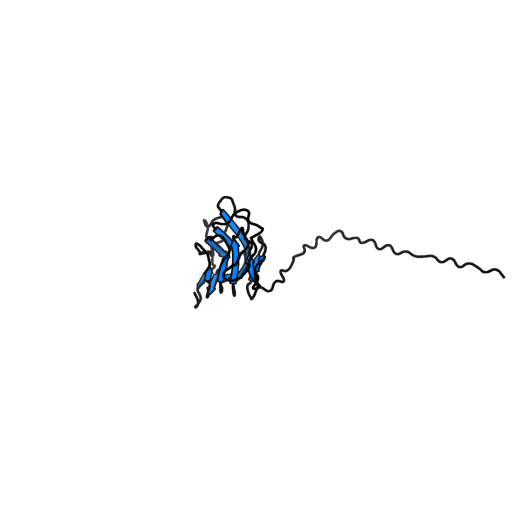8 ? -6.741 -2.601 2.954 1.00 98.88 128 VAL A N 1
ATOM 979 C CA . VAL A 1 128 ? -7.100 -1.329 3.601 1.00 98.88 128 VAL A CA 1
ATOM 980 C C . VAL A 1 128 ? -7.905 -1.635 4.860 1.00 98.88 128 VAL A C 1
ATOM 982 O O . VAL A 1 128 ? -9.071 -2.008 4.779 1.00 98.88 128 VAL A O 1
ATOM 985 N N . PHE A 1 129 ? -7.322 -1.457 6.041 1.00 98.88 129 PHE A N 1
ATOM 986 C CA . PHE A 1 129 ? -8.052 -1.620 7.298 1.00 98.88 129 PHE A CA 1
ATOM 987 C C . PHE A 1 129 ? -8.868 -0.356 7.614 1.00 98.88 129 PHE A C 1
ATOM 989 O O . PHE A 1 129 ? -8.359 0.762 7.526 1.00 98.88 129 PHE A O 1
ATOM 996 N N . GLY A 1 130 ? -10.140 -0.515 7.993 1.00 98.69 130 GLY A N 1
ATOM 997 C CA . GLY A 1 130 ? -11.059 0.596 8.259 1.00 98.69 130 GLY A CA 1
ATOM 998 C C . GLY A 1 130 ? -11.908 0.986 7.044 1.00 98.69 130 GLY A C 1
ATOM 999 O O . GLY A 1 130 ? -12.527 0.132 6.408 1.00 98.69 130 GLY A O 1
ATOM 1000 N N . LYS A 1 131 ? -12.000 2.288 6.738 1.00 98.69 131 LYS A N 1
ATOM 1001 C CA . LYS A 1 131 ? -12.817 2.771 5.609 1.00 98.69 131 LYS A CA 1
ATOM 1002 C C . LYS A 1 131 ? -12.159 2.377 4.281 1.00 98.69 131 LYS A C 1
ATOM 1004 O O . LYS A 1 131 ? -10.983 2.668 4.078 1.00 98.69 131 LYS A O 1
ATOM 1009 N N . SER A 1 132 ? -12.925 1.794 3.358 1.00 98.75 132 SER A N 1
ATOM 1010 C CA . SER A 1 132 ? -12.421 1.455 2.023 1.00 98.75 132 SER A CA 1
ATOM 1011 C C . SER A 1 132 ? -11.987 2.692 1.232 1.00 98.75 132 SER A C 1
ATOM 1013 O O . SER A 1 132 ? -12.622 3.752 1.290 1.00 98.75 132 SER A O 1
ATOM 1015 N N . ALA A 1 133 ? -10.908 2.544 0.466 1.00 98.75 133 ALA A N 1
ATOM 1016 C CA . ALA A 1 133 ? -10.304 3.606 -0.333 1.00 98.75 133 ALA A CA 1
ATOM 1017 C C . ALA A 1 133 ? -9.779 3.065 -1.670 1.00 98.75 133 ALA A C 1
ATOM 1019 O O . ALA A 1 133 ? -9.611 1.856 -1.844 1.00 98.75 133 ALA A O 1
ATOM 1020 N N . ASN A 1 134 ? -9.521 3.965 -2.616 1.00 98.69 134 ASN A N 1
ATOM 1021 C CA . ASN A 1 134 ? -8.712 3.650 -3.792 1.00 98.69 134 ASN A CA 1
ATOM 1022 C C . ASN A 1 134 ? -7.237 3.564 -3.388 1.00 98.69 134 ASN A C 1
ATOM 1024 O O . ASN A 1 134 ? -6.783 4.381 -2.583 1.00 98.69 134 ASN A O 1
ATOM 1028 N N . LEU A 1 135 ? -6.491 2.635 -3.980 1.00 98.56 135 LEU A N 1
ATOM 1029 C CA . LEU A 1 135 ? -5.039 2.570 -3.858 1.00 98.56 135 LEU A CA 1
ATOM 1030 C C . LEU A 1 135 ? -4.392 2.946 -5.185 1.00 98.56 135 LEU A C 1
ATOM 1032 O O . LEU A 1 135 ? -4.742 2.406 -6.230 1.00 98.56 135 LEU A O 1
ATOM 1036 N N . ILE A 1 136 ? -3.430 3.856 -5.139 1.00 97.75 136 ILE A N 1
ATOM 1037 C CA . ILE A 1 136 ? -2.631 4.240 -6.298 1.00 97.75 136 ILE A CA 1
ATOM 1038 C C . ILE A 1 136 ? -1.172 4.054 -5.915 1.00 97.75 136 ILE A C 1
ATOM 1040 O O . ILE A 1 136 ? -0.709 4.665 -4.958 1.00 97.75 136 ILE A O 1
ATOM 1044 N N . PHE A 1 137 ? -0.451 3.225 -6.656 1.00 97.44 137 PHE A N 1
ATOM 1045 C CA . PHE A 1 137 ? 0.983 3.029 -6.491 1.00 97.44 137 PHE A CA 1
ATOM 1046 C C . PHE A 1 137 ? 1.703 3.593 -7.703 1.00 97.44 137 PHE A C 1
ATOM 1048 O O . PHE A 1 137 ? 1.306 3.323 -8.838 1.00 97.44 137 PHE A O 1
ATOM 1055 N N . THR A 1 138 ? 2.763 4.359 -7.467 1.00 95.19 138 THR A N 1
ATOM 1056 C CA . THR A 1 138 ? 3.567 4.938 -8.543 1.00 95.19 138 THR A CA 1
ATOM 1057 C C . THR A 1 138 ? 5.032 4.582 -8.354 1.00 95.19 138 THR A C 1
ATOM 1059 O O . THR A 1 138 ? 5.613 4.942 -7.333 1.00 95.19 138 THR A O 1
ATOM 1062 N N . ASN A 1 139 ? 5.627 3.887 -9.322 1.00 94.69 139 ASN A N 1
ATOM 1063 C CA . ASN A 1 139 ? 7.050 3.547 -9.326 1.00 94.69 139 ASN A CA 1
ATOM 1064 C C . ASN A 1 139 ? 7.583 3.605 -10.760 1.00 94.69 139 ASN A C 1
ATOM 1066 O O . ASN A 1 139 ? 7.240 2.759 -11.589 1.00 94.69 139 ASN A O 1
ATOM 1070 N N . GLU A 1 140 ? 8.461 4.570 -11.035 1.00 93.50 140 GLU A N 1
ATOM 1071 C CA . GLU A 1 140 ? 9.058 4.776 -12.362 1.00 93.50 140 GLU A CA 1
ATOM 1072 C C . GLU A 1 140 ? 9.823 3.565 -12.900 1.00 93.50 140 GLU A C 1
ATOM 1074 O O . GLU A 1 140 ? 9.944 3.389 -14.111 1.00 93.50 140 GLU A O 1
ATOM 1079 N N . ASN A 1 141 ? 10.290 2.694 -12.007 1.00 94.19 141 ASN A N 1
ATOM 1080 C CA . ASN A 1 141 ? 11.070 1.514 -12.359 1.00 94.19 141 ASN A CA 1
ATOM 1081 C C . ASN A 1 141 ? 10.204 0.273 -12.608 1.00 94.19 141 ASN A C 1
ATOM 1083 O O . ASN A 1 141 ? 10.720 -0.753 -13.050 1.00 94.19 141 ASN A O 1
ATOM 1087 N N . GLY A 1 142 ? 8.888 0.365 -12.400 1.00 96.06 142 GLY A N 1
ATOM 1088 C CA . GLY A 1 142 ? 7.942 -0.694 -12.729 1.00 96.06 142 GLY A CA 1
ATOM 1089 C C . GLY A 1 142 ? 7.384 -1.463 -11.535 1.00 96.06 142 GLY A C 1
ATOM 1090 O O . GLY A 1 142 ? 7.697 -1.204 -10.373 1.00 96.06 142 GLY A O 1
ATOM 1091 N N . PHE A 1 143 ? 6.547 -2.442 -11.863 1.00 97.62 143 PHE A N 1
ATOM 1092 C CA . PHE A 1 143 ? 5.920 -3.371 -10.932 1.00 97.62 143 PHE A CA 1
ATOM 1093 C C . PHE A 1 143 ? 6.032 -4.799 -11.461 1.00 97.62 143 PHE A C 1
ATOM 1095 O O . PHE A 1 143 ? 5.869 -5.038 -12.655 1.00 97.62 143 PHE A O 1
ATOM 1102 N N . SER A 1 144 ? 6.248 -5.747 -10.560 1.00 97.56 144 SER A N 1
ATOM 1103 C CA . SER A 1 144 ? 6.037 -7.174 -10.787 1.00 97.56 144 SER A CA 1
ATOM 1104 C C . SER A 1 144 ? 4.958 -7.638 -9.818 1.00 97.56 144 SER A C 1
ATOM 1106 O O . SER A 1 144 ? 5.104 -7.475 -8.608 1.00 97.56 144 SER A O 1
ATOM 1108 N N . VAL A 1 145 ? 3.855 -8.157 -10.339 1.00 97.31 145 VAL A N 1
ATOM 1109 C CA . VAL A 1 145 ? 2.690 -8.580 -9.557 1.00 97.31 145 VAL A CA 1
ATOM 1110 C C . VAL A 1 145 ? 2.534 -10.077 -9.736 1.00 97.31 145 VAL A C 1
ATOM 1112 O O . VAL A 1 145 ? 2.483 -10.542 -10.870 1.00 97.31 145 VAL A O 1
ATOM 1115 N N . ASN A 1 146 ? 2.534 -10.843 -8.650 1.00 96.69 146 ASN A N 1
ATOM 1116 C CA . ASN A 1 146 ? 2.448 -12.297 -8.743 1.00 96.69 146 ASN A CA 1
ATOM 1117 C C . ASN A 1 146 ? 1.771 -12.898 -7.509 1.00 96.69 146 ASN A C 1
ATOM 1119 O O . ASN A 1 146 ? 2.439 -13.282 -6.548 1.00 96.69 146 ASN A O 1
ATOM 1123 N N . GLY A 1 147 ? 0.445 -13.007 -7.549 1.00 95.69 147 GLY A N 1
ATOM 1124 C CA . GLY A 1 147 ? -0.369 -13.491 -6.431 1.00 95.69 147 GLY A CA 1
ATOM 1125 C C . GLY A 1 147 ? -0.839 -12.370 -5.509 1.00 95.69 147 GLY A C 1
ATOM 1126 O O . GLY A 1 147 ? -1.123 -12.613 -4.335 1.00 95.69 147 GLY A O 1
ATOM 1127 N N . ALA A 1 148 ? -0.910 -11.138 -6.018 1.00 96.94 148 ALA A N 1
ATOM 1128 C CA . ALA A 1 148 ? -1.427 -10.019 -5.247 1.00 96.94 148 ALA A CA 1
ATOM 1129 C C . ALA A 1 148 ? -2.932 -10.168 -4.991 1.00 96.94 148 ALA A C 1
ATOM 1131 O O . ALA A 1 148 ? -3.710 -10.499 -5.885 1.00 96.94 148 ALA A O 1
ATOM 1132 N N . ALA A 1 149 ? -3.360 -9.839 -3.774 1.00 97.50 149 ALA A N 1
ATOM 1133 C CA . ALA A 1 149 ? -4.774 -9.769 -3.417 1.00 97.50 149 ALA A CA 1
ATOM 1134 C C . ALA A 1 149 ? -5.069 -8.428 -2.747 1.00 97.50 149 ALA A C 1
ATOM 1136 O O . ALA A 1 149 ? -4.465 -8.102 -1.732 1.00 97.50 149 ALA A O 1
ATOM 1137 N N . PHE A 1 150 ? -6.007 -7.648 -3.282 1.00 98.25 150 PHE A N 1
ATOM 1138 C CA . PHE A 1 150 ? -6.354 -6.338 -2.727 1.00 98.25 150 PHE A CA 1
ATOM 1139 C C . PHE A 1 150 ? -7.667 -6.410 -1.947 1.00 98.25 150 PHE A C 1
ATOM 1141 O O . PHE A 1 150 ? -8.728 -6.657 -2.517 1.00 98.25 150 PHE A O 1
ATOM 1148 N N . LEU A 1 151 ? -7.607 -6.169 -0.638 1.00 98.62 151 LEU A N 1
ATOM 1149 C CA . LEU A 1 151 ? -8.727 -6.352 0.286 1.00 98.62 151 LEU A CA 1
ATOM 1150 C C . LEU A 1 151 ? -9.273 -5.002 0.757 1.00 98.6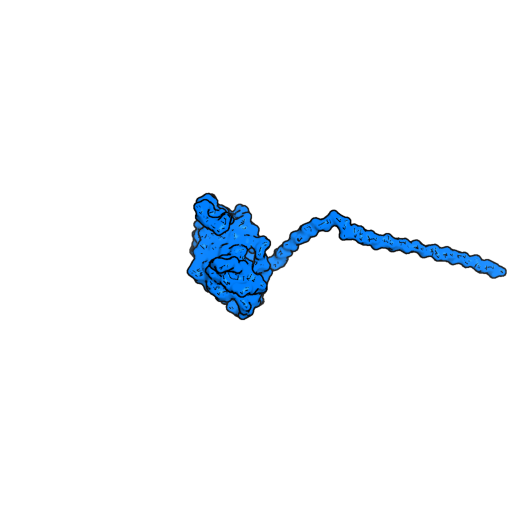2 151 LEU A C 1
ATOM 1152 O O . LEU A 1 151 ? -8.515 -4.095 1.105 1.00 98.62 151 LEU A O 1
ATOM 1156 N N . ASN A 1 152 ? -10.604 -4.876 0.782 1.00 98.50 152 ASN A N 1
ATOM 1157 C CA . ASN A 1 152 ? -11.316 -3.653 1.181 1.00 98.50 152 ASN A CA 1
ATOM 1158 C C . ASN A 1 152 ? -10.896 -2.396 0.381 1.00 98.50 152 ASN A C 1
ATOM 1160 O O . ASN A 1 152 ? -10.911 -1.269 0.883 1.00 98.50 152 ASN A O 1
ATOM 1164 N N . THR A 1 153 ? -10.531 -2.582 -0.889 1.00 98.19 153 THR A N 1
ATOM 1165 C CA . THR A 1 153 ? -10.201 -1.492 -1.815 1.00 98.19 153 THR A CA 1
ATOM 1166 C C . THR A 1 153 ? -11.381 -1.198 -2.740 1.00 98.19 153 THR A C 1
ATOM 1168 O O . THR A 1 153 ? -12.170 -2.083 -3.061 1.00 98.19 153 THR A O 1
ATOM 1171 N N . LYS A 1 154 ? -11.532 0.064 -3.154 1.00 98.00 154 LYS A N 1
ATOM 1172 C CA . LYS A 1 154 ? -12.531 0.466 -4.166 1.00 98.00 154 LYS A CA 1
ATOM 1173 C C . LYS A 1 154 ? -12.007 0.342 -5.597 1.00 98.00 154 LYS A C 1
ATOM 1175 O O . LYS A 1 154 ? -12.789 0.195 -6.528 1.00 98.00 154 LYS A O 1
ATOM 1180 N N . GLY A 1 155 ? -10.692 0.423 -5.750 1.00 97.88 155 GLY A N 1
ATOM 1181 C CA . GLY A 1 155 ? -9.979 0.368 -7.013 1.00 97.88 155 GLY A CA 1
ATOM 1182 C C . GLY A 1 155 ? -8.480 0.419 -6.754 1.00 97.88 155 GLY A C 1
ATOM 1183 O O . GLY A 1 155 ? -8.042 0.931 -5.717 1.00 97.88 155 GLY A O 1
ATOM 1184 N N . VAL A 1 156 ? -7.707 -0.132 -7.685 1.00 98.12 156 VAL A N 1
ATOM 1185 C CA . VAL A 1 156 ? -6.249 -0.206 -7.601 1.00 98.12 156 VAL A CA 1
ATOM 1186 C C . VAL A 1 156 ? -5.655 0.268 -8.917 1.00 98.12 156 VAL A C 1
ATOM 1188 O O . VAL A 1 156 ? -6.040 -0.213 -9.980 1.00 98.12 156 VAL A O 1
ATOM 1191 N N . THR A 1 157 ? -4.695 1.180 -8.828 1.00 97.00 157 THR A N 1
ATOM 1192 C CA . THR A 1 157 ? -3.924 1.669 -9.969 1.00 97.00 157 THR A CA 1
ATOM 1193 C C . THR A 1 157 ? -2.445 1.444 -9.701 1.00 97.00 157 THR A C 1
ATOM 1195 O O . THR A 1 157 ? -1.922 1.913 -8.692 1.00 97.00 157 THR A O 1
ATOM 1198 N N . LEU A 1 158 ? -1.764 0.767 -10.623 1.00 96.25 158 LEU A N 1
ATOM 1199 C CA . LEU A 1 158 ? -0.306 0.698 -10.673 1.00 96.25 158 LEU A CA 1
ATOM 1200 C C . LEU A 1 158 ? 0.154 1.562 -11.842 1.00 96.25 158 LEU A C 1
ATOM 1202 O O . LEU A 1 158 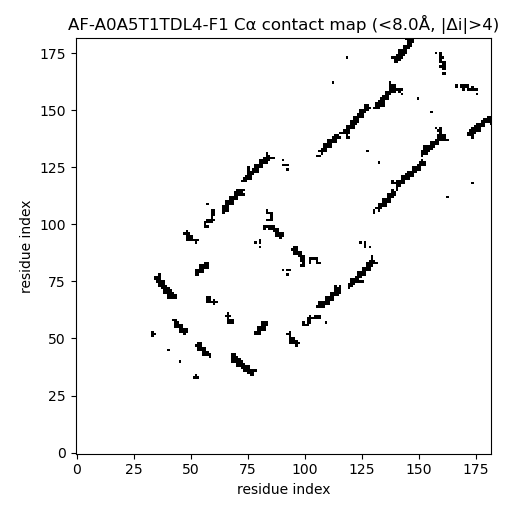? -0.231 1.312 -12.982 1.00 96.25 158 LEU A O 1
ATOM 1206 N N . SER A 1 159 ? 0.940 2.594 -11.561 1.00 93.81 159 SER A N 1
ATOM 1207 C CA . SER A 1 159 ? 1.440 3.515 -12.577 1.00 93.81 159 SER A CA 1
ATOM 1208 C C . SER A 1 159 ? 2.954 3.526 -12.578 1.00 93.81 159 SER A C 1
ATOM 1210 O O . SER A 1 159 ? 3.589 3.695 -11.541 1.00 93.81 159 SER A O 1
ATOM 1212 N N . THR A 1 160 ? 3.545 3.397 -13.757 1.00 93.44 160 THR A N 1
ATOM 1213 C CA . THR A 1 160 ? 4.987 3.572 -13.919 1.00 93.44 160 THR A CA 1
ATOM 1214 C C . THR A 1 160 ? 5.354 5.023 -14.210 1.00 93.44 160 THR A C 1
ATOM 1216 O O . THR A 1 160 ? 6.527 5.340 -14.322 1.00 93.44 160 THR A O 1
ATOM 1219 N N . GLY A 1 161 ? 4.390 5.938 -14.314 1.00 87.25 161 GLY A N 1
ATOM 1220 C CA . GLY A 1 161 ? 4.674 7.363 -14.459 1.00 87.25 161 GLY A CA 1
ATOM 1221 C C . GLY A 1 161 ? 5.249 7.983 -13.189 1.00 87.25 161 GLY A C 1
ATOM 1222 O O . GLY A 1 161 ? 4.882 7.594 -12.077 1.00 87.25 161 GLY A O 1
ATOM 1223 N N . LYS A 1 162 ? 6.094 9.001 -13.364 1.00 78.94 162 LYS A N 1
ATOM 1224 C CA . LYS A 1 162 ? 6.493 9.892 -12.275 1.00 78.94 162 LYS A CA 1
ATOM 1225 C C . LYS A 1 162 ? 5.272 10.618 -11.718 1.00 78.94 162 LYS A C 1
ATOM 1227 O O . LYS A 1 162 ? 4.516 11.225 -12.471 1.00 78.94 162 LYS A O 1
ATOM 1232 N N . PHE A 1 163 ? 5.094 10.591 -10.402 1.00 73.50 163 PHE A N 1
ATOM 1233 C CA . PHE A 1 163 ? 4.056 11.381 -9.746 1.00 73.50 163 PHE A CA 1
ATOM 1234 C C . PHE A 1 163 ? 4.607 12.763 -9.374 1.00 73.50 163 PHE A C 1
ATOM 1236 O O . PHE A 1 163 ? 5.444 12.874 -8.485 1.00 73.50 163 PHE A O 1
ATOM 1243 N N . ASN A 1 164 ? 4.117 13.818 -10.031 1.00 70.94 164 ASN A N 1
ATOM 1244 C CA . ASN A 1 164 ? 4.485 15.216 -9.752 1.00 70.94 164 ASN A CA 1
ATOM 1245 C C . ASN A 1 164 ? 3.302 16.015 -9.160 1.00 70.94 164 ASN A C 1
ATOM 1247 O O . ASN A 1 164 ? 3.173 17.213 -9.391 1.00 70.94 164 ASN A O 1
ATOM 1251 N N . GLY A 1 165 ? 2.407 15.356 -8.416 1.00 68.94 165 GLY A N 1
ATOM 1252 C CA . GLY A 1 165 ? 1.169 15.954 -7.892 1.00 68.94 165 GLY A CA 1
ATOM 1253 C C . GLY A 1 165 ? -0.062 15.720 -8.778 1.00 68.94 165 GLY A C 1
ATOM 1254 O O . GLY A 1 165 ? -1.184 15.766 -8.275 1.00 68.94 165 GLY A O 1
ATOM 1255 N N . ASP A 1 166 ? 0.148 15.377 -10.049 1.00 64.44 166 ASP A N 1
ATOM 1256 C CA . ASP A 1 166 ? -0.842 14.838 -10.984 1.00 64.44 166 ASP A CA 1
ATOM 1257 C C . ASP A 1 166 ? -0.197 13.801 -11.941 1.00 64.44 166 ASP A C 1
ATOM 1259 O O . ASP A 1 166 ? 0.960 13.416 -11.754 1.00 64.44 166 ASP A O 1
ATOM 1263 N N . PHE A 1 167 ? -0.965 13.314 -12.928 1.00 65.56 167 PHE A N 1
ATOM 1264 C CA . PHE A 1 167 ? -0.520 12.375 -13.974 1.00 65.56 167 PHE A CA 1
ATOM 1265 C C . PHE A 1 167 ? -0.496 13.010 -15.379 1.00 65.56 167 PHE A C 1
ATOM 1267 O O . PHE A 1 167 ? -0.733 12.323 -16.371 1.00 65.56 167 PHE A O 1
ATOM 1274 N N . THR A 1 168 ? -0.289 14.323 -15.487 1.00 60.59 168 THR A N 1
ATOM 1275 C CA . THR A 1 168 ? -0.407 15.034 -16.775 1.00 60.59 168 THR A CA 1
ATOM 1276 C C . THR A 1 168 ? 0.767 14.777 -17.723 1.00 60.59 168 THR A C 1
ATOM 1278 O O . THR A 1 168 ? 0.572 14.758 -18.937 1.00 60.59 168 THR A O 1
ATOM 1281 N N . GLU A 1 169 ? 1.952 14.475 -17.189 1.00 57.44 169 GLU A N 1
ATOM 1282 C CA . GLU A 1 169 ? 3.126 14.048 -17.953 1.00 57.44 169 GLU A CA 1
ATOM 1283 C C . GLU A 1 169 ? 3.577 12.654 -17.504 1.00 57.44 169 GLU A C 1
ATOM 1285 O O . GLU A 1 169 ? 4.153 12.473 -16.432 1.00 57.44 169 GLU A O 1
ATOM 1290 N N . VAL A 1 170 ? 3.324 11.646 -18.341 1.00 60.91 170 VAL A N 1
ATOM 1291 C CA . VAL A 1 170 ? 3.736 10.261 -18.082 1.00 60.91 170 VAL A CA 1
ATOM 1292 C C . VAL A 1 170 ? 4.848 9.894 -19.057 1.00 60.91 170 VAL A C 1
ATOM 1294 O O . VAL A 1 170 ? 4.596 9.424 -20.163 1.00 60.91 170 VAL A O 1
ATOM 1297 N N . THR A 1 171 ? 6.096 10.107 -18.645 1.00 64.62 171 THR A N 1
ATOM 1298 C CA . THR A 1 171 ? 7.256 9.464 -19.276 1.00 64.62 171 THR A CA 1
ATOM 1299 C C . THR A 1 171 ? 7.759 8.371 -18.344 1.00 64.62 171 THR A C 1
ATOM 1301 O O . THR A 1 171 ? 7.990 8.607 -17.160 1.00 64.62 171 THR A O 1
ATOM 1304 N N . SER A 1 172 ? 7.849 7.141 -18.849 1.00 74.50 172 SER A N 1
ATOM 1305 C CA . SER A 1 172 ? 8.337 6.006 -18.072 1.00 74.50 172 SER A CA 1
ATOM 1306 C C . SER A 1 172 ? 8.868 4.898 -18.965 1.00 74.50 172 SER A C 1
ATOM 1308 O O . SER A 1 172 ? 8.261 4.572 -19.983 1.00 74.50 172 SER A O 1
ATOM 1310 N N . ASN A 1 173 ? 9.969 4.286 -18.532 1.00 81.00 173 ASN A N 1
ATOM 1311 C CA . ASN A 1 173 ? 10.482 3.029 -19.079 1.00 81.0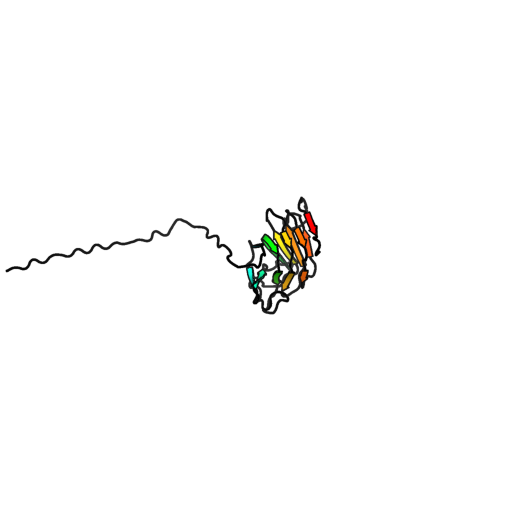0 173 ASN A CA 1
ATOM 1312 C C . ASN A 1 173 ? 10.143 1.827 -18.176 1.00 81.00 173 ASN A C 1
ATOM 1314 O O . ASN A 1 173 ? 10.532 0.697 -18.475 1.00 81.00 173 ASN A O 1
ATOM 1318 N N . GLY A 1 174 ? 9.443 2.060 -17.061 1.00 87.94 174 GLY A N 1
ATOM 1319 C CA . GLY A 1 174 ? 9.016 1.021 -16.139 1.00 87.94 174 GLY A CA 1
ATOM 1320 C C . GLY A 1 174 ? 7.956 0.123 -16.766 1.00 87.94 174 GLY A C 1
ATOM 1321 O O . GLY A 1 174 ? 7.054 0.583 -17.469 1.00 87.94 174 GLY A O 1
ATOM 1322 N N . ARG A 1 175 ? 8.044 -1.177 -16.481 1.00 92.75 175 ARG A N 1
ATOM 1323 C CA . ARG A 1 175 ? 7.081 -2.187 -16.941 1.00 92.75 175 ARG A CA 1
ATOM 1324 C C . ARG A 1 175 ? 6.188 -2.620 -15.788 1.00 92.75 175 ARG A C 1
ATOM 1326 O O . ARG A 1 175 ? 6.667 -2.753 -14.669 1.00 92.75 175 ARG A O 1
ATOM 1333 N N . VAL A 1 176 ? 4.918 -2.890 -16.075 1.00 95.94 176 VAL A N 1
ATOM 1334 C CA . VAL A 1 176 ? 4.046 -3.661 -15.179 1.00 95.94 176 VAL A CA 1
ATOM 1335 C C . VAL A 1 176 ? 4.017 -5.091 -15.705 1.00 95.94 176 VAL A C 1
ATOM 1337 O O . VAL A 1 176 ? 3.501 -5.341 -16.793 1.00 95.94 176 VAL A O 1
ATOM 1340 N N . ALA A 1 177 ? 4.637 -6.011 -14.976 1.00 96.62 177 ALA A N 1
ATOM 1341 C CA . ALA A 1 177 ? 4.644 -7.433 -15.278 1.00 96.62 177 ALA A CA 1
ATOM 1342 C C . ALA A 1 177 ? 3.631 -8.150 -14.385 1.00 96.62 177 ALA A C 1
ATOM 1344 O O . ALA A 1 177 ? 3.643 -7.972 -13.168 1.00 96.62 177 ALA A O 1
ATOM 1345 N N . ILE A 1 178 ? 2.781 -8.967 -15.002 1.00 96.50 178 ILE A N 1
ATOM 1346 C CA . ILE A 1 178 ? 1.867 -9.869 -14.309 1.00 96.50 178 ILE A CA 1
ATOM 1347 C C . ILE A 1 178 ? 2.447 -11.279 -14.399 1.00 96.50 178 ILE A C 1
ATOM 1349 O O . ILE A 1 178 ? 2.717 -11.776 -15.494 1.00 96.50 178 ILE A O 1
ATOM 1353 N N . GLY A 1 179 ? 2.706 -11.878 -13.244 1.00 94.56 179 GLY A N 1
ATOM 1354 C CA . GLY A 1 179 ? 3.244 -13.219 -13.095 1.00 94.56 179 GLY A CA 1
ATOM 1355 C C . GLY A 1 179 ? 2.167 -14.294 -13.190 1.00 94.56 179 GLY A C 1
ATOM 1356 O O . GLY A 1 179 ? 0.978 -14.026 -13.343 1.00 94.56 179 GLY A O 1
ATOM 1357 N N . GLU A 1 180 ? 2.593 -15.547 -13.069 1.00 95.75 180 GLU A N 1
ATOM 1358 C CA . GLU A 1 180 ? 1.735 -16.722 -13.265 1.00 95.75 180 GLU A CA 1
ATOM 1359 C C . GLU A 1 180 ? 0.591 -16.841 -12.243 1.00 95.75 180 GLU A C 1
ATOM 1361 O O . GLU A 1 180 ? -0.392 -17.531 -12.504 1.00 95.75 180 GLU A O 1
ATOM 1366 N N . LYS A 1 181 ? 0.701 -16.174 -11.086 1.00 92.62 181 LYS A N 1
ATOM 1367 C CA . LYS A 1 181 ? -0.323 -16.153 -10.030 1.00 92.62 181 LYS A CA 1
ATOM 1368 C C . LYS A 1 181 ? -1.224 -14.912 -10.068 1.00 92.62 181 LYS A C 1
ATOM 1370 O O . LYS A 1 181 ? -2.047 -14.766 -9.165 1.00 92.62 181 LYS A O 1
ATOM 1375 N N . GLY A 1 182 ? -1.097 -14.070 -11.099 1.00 70.69 182 GLY A N 1
ATOM 1376 C CA . GLY A 1 182 ? -1.957 -12.902 -11.330 1.00 70.69 182 GLY A CA 1
ATOM 1377 C C . GLY A 1 182 ? -1.474 -11.604 -10.704 1.00 70.69 182 GLY A C 1
ATOM 1378 O O . GLY A 1 182 ? -0.823 -11.641 -9.634 1.00 70.69 182 GLY A O 1
#

Secondary structure (DSSP, 8-state):
--------------------S-------------TT-EEEESSSEEEE-TT--EEEEPPPP-TTSEEEEEEEEEEBSSEEEEEE-SS-EEETTTEEEPPPTT-SS--SEEEEEE--SSPEEE-SEEEEEES-EEEEEEETTEEEESS-EEESEEEEEEE-S--SSSSS------EEEE-TT-

Solvent-accessible surface area (backbone atoms only — not comparable to full-atom values): 10226 Å² total; per-residue (Å²): 138,86,83,83,82,84,84,82,83,83,87,81,84,83,83,80,82,83,86,81,90,71,90,70,80,77,78,80,77,85,80,73,80,50,77,77,35,43,76,41,61,76,66,44,56,71,53,64,23,75,71,54,29,42,27,39,34,48,39,48,32,49,97,86,21,44,14,72,36,41,25,51,34,55,30,34,46,56,44,40,30,40,34,35,18,89,53,63,49,73,39,93,89,21,42,49,36,74,41,24,87,56,45,90,55,63,35,51,31,40,39,40,42,34,72,32,96,51,53,28,41,34,35,18,37,41,32,36,32,64,51,56,23,30,42,35,40,27,23,43,44,11,35,39,28,36,38,50,40,78,39,55,54,77,45,78,45,84,38,27,31,51,78,79,92,55,76,87,64,69,68,60,87,28,50,80,44,73,41,98,62,65

Foldseek 3Di:
DDDDDDDDDDDDDDDDPPPDDDPPVPPDDDPQDAVPWDWAWDAWDWDAAPQGHIETLFAEADPVLETETETQAGADAAEYEDQQAQAWAQDPRGGTDGHRPRYPHGHQEYEYEYNYPAAYEAAYEYEYPHAEHEYEYEALQAYEYAQYHYYSHPYYHYANAHCPVDPPDGDGPYYYHYDPRD

Mean predicted aligned error: 10.01 Å

Nearest PDB structures (foldseek):
  5keh-assembly1_A-2  TM=9.219E-01  e=1.348E-11  Proteus mirabilis
  6pyk-assembly1_A-2  TM=9.191E-01  e=1.278E-11  Proteus mirabilis
  5sz8-assembly1_A-2  TM=9.226E-01  e=1.957E-11  Proteus mirabilis
  1rwr-assembly1_A  TM=8.817E-01  e=1.582E-11  Bordetella pertussis
  5sz8-assembly1_B-2  TM=9.127E-01  e=1.021E-10  Proteus mirabilis

InterPro domains:
  IPR008638 Filamentous haemagglutinin FhaB/tRNA nuclease CdiA-like, TPS domain [PF05860] (44-168)
  IPR008638 Filamentous haemagglutinin FhaB/tRNA nuclease CdiA-like, TPS domain [SM00912] (50-168)
  IPR008638 Filamentous haemagglutinin FhaB/tRNA nuclease CdiA-like, TPS domain [TIGR01901] (68-162)
  IPR011050 Pectin lyase fold/virulence factor [SSF51126] (43-164)
  IPR012334 Pectin lyase fold [G3DSA:2.160.20.10] (37-182)

Sequence (182 aa):
MEFSKKKIVRLSLNLTLLGALFPCVLFSADLRQRNGNVIVSRTTDLTQSSNKTDVINIKNPNQNGVSHNQFDEFSVQDGVIFNNSLKDGNSQIGGWVGKNPNLKQNANTIINEISSKQASNINGAVEVFGKSANLIFTNENGFSVNGAAFLNTKGVTLSTGKFNGDFTEVTSNGRVAIGEKG

Radius of gyration: 25.34 Å; Cα contacts (8 Å, |Δi|>4): 445; chains: 1; bounding box: 73×37×90 Å

pLDDT: mean 86.05, std 18.42, range [34.38, 98.88]

Organism: Campylobacter coli (NCBI:txid195)